Protein AF-A0A943FBY0-F1 (afdb_monomer_lite)

Sequence (300 aa):
MKKIFALALAALMTAGMTTVAFAATTAEVNLAKDTDTSMFVDDNDDGKFASGEERYEVQAGQAVTFSKPDGGKKVALPLYDKNGTAIDDKDAIKGYKVKADWKVGDLDEKPVIELVKIDNNYIYAVTFTLPEAADVKATDLAGEISVYKNSSDLKDTNANKDYITVKIGGDYGYAEDTLYGWGDLKDAEIVVFKTALTGGTGLEGEETLTFGDFEFEVDVTGQGKLNLKNNVDFNKEFAAMYDYANIDFITFEKEPTFNKNGVAYIYADEDAYIYEVTADGAKEIKGLKWDEDYEAWTFK

Foldseek 3Di:
DDDDDDDDDPPDDPDDPPPPQQDQAQAQKFLAGSDKDKKFWPLVPPQATEPPHDIWIFHFPDATEHDAAAAQIKIWRFMAGSVRHFDQDPVSLPQKDKDKDWPFDDAPDDWDWDFGHYNNDTGTTGMGGGHHADQADWGKTWTKMFIDRDPVCCDPPHSCNRGRMHTYTYTYHDDEFEQVVDPALLQFFKHAQFPGPPPTDGHAQWDWHHNDQKIKIDTCVVPGIGTQHKDFDDDPVQVVVVVVDDDTDIDRPRPTDGPDHIKMWGQDAPPDADFDQDPVHTHHDPQWDQDPVRNTTMDD

Radius of gyration: 24.87 Å; chains: 1; bounding box: 60×69×61 Å

Secondary structure (DSSP, 8-state):
---------SS----------PPPP--SSBSS-SS-EEEEE-TT-SSEE-TTSSEEEE-TTSEEEEE-PPTT-EEEEE-B-TTSPBP--TTTTTT-EEEEEEEE---SS--EEEEEEETTEEEEEEEEEPPPPBTTB-EEEEEEEEEESSGGGGSTT-TTHHHHEEEEEEEE---EEETTTSS-GGG--EEE-BS-TTTPPBP-SEEEEE-SSEEEEEE-TT---EE--EE----HHHHGGGTTS-----EETT----SS--EEEE---TT---EEEETTEEEEPTT-EEETTTTEEEE-

pLDDT: mean 88.68, std 14.75, range [33.88, 98.19]

Structure (mmCIF, N/CA/C/O backbone):
data_AF-A0A943FBY0-F1
#
_entry.id   AF-A0A943FBY0-F1
#
loop_
_atom_site.group_PDB
_atom_site.id
_atom_site.type_symbol
_atom_site.label_atom_id
_atom_site.label_alt_id
_atom_site.label_comp_id
_atom_site.label_asym_id
_atom_site.label_entity_id
_atom_site.label_seq_id
_atom_site.pdbx_PDB_ins_code
_atom_site.Cartn_x
_atom_site.Cartn_y
_atom_site.Cartn_z
_atom_site.occupancy
_atom_site.B_iso_or_equiv
_atom_site.auth_seq_id
_atom_site.auth_comp_id
_atom_site.auth_asym_id
_atom_site.auth_atom_id
_atom_site.pdbx_PDB_model_num
ATOM 1 N N . MET A 1 1 ? -16.966 42.289 -10.815 1.00 34.28 1 MET A N 1
ATOM 2 C CA . MET A 1 1 ? -16.784 40.904 -11.303 1.00 34.28 1 MET A CA 1
ATOM 3 C C . MET A 1 1 ? -15.689 40.224 -10.492 1.00 34.28 1 MET A C 1
ATOM 5 O O . MET A 1 1 ? -14.593 40.749 -10.492 1.00 34.28 1 MET A O 1
ATOM 9 N N . LYS A 1 2 ? -16.062 39.110 -9.833 1.00 33.88 2 LYS A N 1
ATOM 10 C CA . LYS A 1 2 ? -15.301 37.873 -9.511 1.00 33.88 2 LYS A CA 1
ATOM 11 C C . LYS A 1 2 ? -13.934 38.020 -8.799 1.00 33.88 2 LYS A C 1
ATOM 13 O O . LYS A 1 2 ? -13.016 38.580 -9.369 1.00 33.88 2 LYS A O 1
ATOM 18 N N . LYS A 1 3 ? -13.861 37.648 -7.500 1.00 41.59 3 LYS A N 1
ATOM 19 C CA . LYS A 1 3 ? -13.306 36.372 -6.937 1.00 41.59 3 LYS A CA 1
ATOM 20 C C . LYS A 1 3 ? -11.828 36.207 -7.345 1.00 41.59 3 LYS A C 1
ATOM 22 O O . LYS A 1 3 ? -11.584 36.208 -8.537 1.00 41.59 3 LYS A O 1
ATOM 27 N N . ILE A 1 4 ? -10.821 36.141 -6.468 1.00 38.34 4 ILE A N 1
ATOM 28 C CA . ILE A 1 4 ? -10.332 35.026 -5.614 1.00 38.34 4 ILE A CA 1
ATOM 29 C C . ILE A 1 4 ? -9.254 35.694 -4.690 1.00 38.34 4 ILE A C 1
ATOM 31 O O . ILE A 1 4 ? -8.561 36.580 -5.172 1.00 38.34 4 ILE A O 1
ATOM 35 N N . PHE A 1 5 ? -9.127 35.536 -3.367 1.00 36.16 5 PHE A N 1
ATOM 36 C CA . PHE A 1 5 ? -8.629 34.387 -2.602 1.00 36.16 5 PHE A CA 1
ATOM 37 C C . PHE A 1 5 ? -8.880 34.649 -1.108 1.00 36.16 5 PHE A C 1
ATOM 39 O O . PHE A 1 5 ? -8.298 35.553 -0.514 1.00 36.16 5 PHE A O 1
ATOM 46 N N . ALA A 1 6 ? -9.746 33.836 -0.509 1.00 39.66 6 ALA A N 1
ATOM 47 C CA . ALA A 1 6 ? -9.811 33.625 0.928 1.00 39.66 6 ALA A CA 1
ATOM 48 C C . ALA A 1 6 ? -9.069 32.314 1.203 1.00 39.66 6 ALA A C 1
ATOM 50 O O . ALA A 1 6 ? -9.650 31.247 1.046 1.00 39.66 6 ALA A O 1
ATOM 51 N N . LEU A 1 7 ? -7.774 32.387 1.514 1.00 37.88 7 LEU A N 1
ATOM 52 C CA . LEU A 1 7 ? -7.005 31.237 1.996 1.00 37.88 7 LEU A CA 1
ATOM 53 C C . LEU A 1 7 ? -5.754 31.720 2.747 1.00 37.88 7 LEU A C 1
ATOM 55 O O . LEU A 1 7 ? -4.633 31.578 2.280 1.00 37.88 7 LEU A O 1
ATOM 59 N N . ALA A 1 8 ? -5.952 32.381 3.887 1.00 38.34 8 ALA A N 1
ATOM 60 C CA . ALA A 1 8 ? -4.861 32.729 4.802 1.00 38.34 8 ALA A CA 1
ATOM 61 C C . ALA A 1 8 ? -5.380 32.915 6.239 1.00 38.34 8 ALA A C 1
ATOM 63 O O . ALA A 1 8 ? -5.079 33.915 6.886 1.00 38.34 8 ALA A O 1
ATOM 64 N N . LEU A 1 9 ? -6.223 31.994 6.730 1.00 35.97 9 LEU A N 1
ATOM 65 C CA . LEU A 1 9 ? -6.725 32.065 8.112 1.00 35.97 9 LEU A CA 1
ATOM 66 C C . LEU A 1 9 ? -6.820 30.713 8.843 1.00 35.97 9 LEU A C 1
ATOM 68 O O . LEU A 1 9 ? -7.534 30.607 9.829 1.00 35.97 9 LEU A O 1
ATOM 72 N N . ALA A 1 10 ? -6.090 29.683 8.411 1.00 38.69 10 ALA A N 1
ATOM 73 C CA . ALA A 1 10 ? -6.106 28.369 9.074 1.00 38.69 10 ALA A CA 1
ATOM 74 C C . ALA A 1 10 ? -4.785 28.000 9.777 1.00 38.69 10 ALA A C 1
ATOM 76 O O . ALA A 1 10 ? -4.543 26.835 10.056 1.00 38.69 10 ALA A O 1
ATOM 77 N N . ALA A 1 11 ? -3.927 28.977 10.079 1.00 36.72 11 ALA A N 1
ATOM 78 C CA . ALA A 1 11 ? -2.658 28.736 10.764 1.00 36.72 11 ALA A CA 1
ATOM 79 C C . ALA A 1 11 ? -2.427 29.794 11.846 1.00 36.72 11 ALA A C 1
ATOM 81 O O . ALA A 1 11 ? -1.650 30.711 11.628 1.00 36.72 11 ALA A O 1
ATOM 82 N N . LEU A 1 12 ? -3.177 29.715 12.954 1.00 35.41 12 LEU A N 1
ATOM 83 C CA . LEU A 1 12 ? -2.870 30.285 14.284 1.00 35.41 12 LEU A CA 1
ATOM 84 C C . LEU A 1 12 ? -4.111 30.158 15.189 1.00 35.41 12 LEU A C 1
ATOM 86 O O . LEU A 1 12 ? -4.777 31.139 15.499 1.00 35.41 12 LEU A O 1
ATOM 90 N N . MET A 1 13 ? -4.435 28.936 15.614 1.00 43.12 13 MET A N 1
ATOM 91 C CA . MET A 1 13 ? -5.238 28.704 16.827 1.00 43.12 13 MET A CA 1
ATOM 92 C C . MET A 1 13 ? -4.692 27.500 17.600 1.00 43.12 13 MET A C 1
ATOM 94 O O . MET A 1 13 ? -5.414 26.578 17.963 1.00 43.12 13 MET A O 1
ATOM 98 N N . THR A 1 14 ? -3.390 27.523 17.868 1.00 45.84 14 THR A N 1
ATOM 99 C CA . THR A 1 14 ? -2.795 26.703 18.925 1.00 45.84 14 THR A CA 1
ATOM 100 C C . THR A 1 14 ? -2.737 27.550 20.195 1.00 45.84 14 THR A C 1
ATOM 102 O O . THR A 1 14 ? -2.342 28.712 20.132 1.00 45.84 14 THR A O 1
ATOM 105 N N . ALA A 1 15 ? -3.087 26.941 21.332 1.00 42.69 15 ALA A N 1
ATOM 106 C CA . ALA A 1 15 ? -3.072 27.476 22.703 1.00 42.69 15 ALA A CA 1
ATOM 107 C C . ALA A 1 15 ? -4.396 28.050 23.242 1.00 42.69 15 ALA A C 1
ATOM 109 O O . ALA A 1 15 ? -4.495 29.185 23.699 1.00 42.69 15 ALA A O 1
ATOM 110 N N . GLY A 1 16 ? -5.392 27.170 23.305 1.00 34.00 16 GLY A N 1
ATOM 111 C CA . GLY A 1 16 ? -6.440 27.197 24.319 1.00 34.00 16 GLY A CA 1
ATOM 112 C C . GLY A 1 16 ? -6.733 25.770 24.768 1.00 34.00 16 GLY A C 1
ATOM 113 O O . GLY A 1 16 ? -7.817 25.268 24.509 1.00 34.00 16 GLY A O 1
ATOM 114 N N . MET A 1 17 ? -5.754 25.074 25.362 1.00 40.12 17 MET A N 1
ATOM 115 C CA . MET A 1 17 ? -5.976 23.736 25.925 1.00 40.12 17 MET A CA 1
ATOM 116 C C . MET A 1 17 ? -6.843 23.852 27.182 1.00 40.12 17 MET A C 1
ATOM 118 O O . MET A 1 17 ? -6.353 23.853 28.308 1.00 40.12 17 MET A O 1
ATOM 122 N N . THR A 1 18 ? -8.156 23.942 26.996 1.00 35.72 18 THR A N 1
ATOM 123 C CA . THR A 1 18 ? -9.064 23.329 27.956 1.00 35.72 18 THR A CA 1
ATOM 124 C C . THR A 1 18 ? -8.861 21.831 27.792 1.00 35.72 18 THR A C 1
ATOM 126 O O . THR A 1 18 ? -9.261 21.270 26.774 1.00 35.72 18 THR A O 1
ATOM 129 N N . THR A 1 19 ? -8.201 21.178 28.744 1.00 35.28 19 THR A N 1
ATOM 130 C CA . THR A 1 19 ? -8.276 19.721 28.852 1.00 35.28 19 THR A CA 1
ATOM 131 C C . THR A 1 19 ? -9.737 19.391 29.116 1.00 35.28 19 THR A C 1
ATOM 133 O O . THR A 1 19 ? -10.221 19.519 30.243 1.00 35.28 19 THR A O 1
ATOM 136 N N . VAL A 1 20 ? -10.478 19.075 28.058 1.00 47.47 20 VAL A N 1
ATOM 137 C CA . VAL A 1 20 ? -11.807 18.494 28.179 1.00 47.47 20 VAL A CA 1
ATOM 138 C C . VAL A 1 20 ? -11.556 17.155 28.855 1.00 47.47 20 VAL A C 1
ATOM 140 O O . VAL A 1 20 ? -10.891 16.294 28.289 1.00 47.47 20 VAL A O 1
ATOM 143 N N . ALA A 1 21 ? -11.960 17.021 30.115 1.00 42.31 21 ALA A N 1
ATOM 144 C CA . ALA A 1 21 ? -11.930 15.732 30.779 1.00 42.31 21 ALA A CA 1
ATOM 145 C C . ALA A 1 21 ? -12.911 14.836 30.016 1.00 42.31 21 ALA A C 1
ATOM 147 O O . ALA A 1 21 ? -14.124 14.968 30.190 1.00 42.31 21 ALA A O 1
ATOM 148 N N . PHE A 1 22 ? -12.398 14.007 29.106 1.00 54.00 22 PHE A N 1
ATOM 149 C CA . PHE A 1 22 ? -13.196 12.980 28.455 1.00 54.00 22 PHE A CA 1
ATOM 150 C C . PHE A 1 22 ? -13.789 12.101 29.560 1.00 54.00 22 PHE A C 1
ATOM 152 O O . PHE A 1 22 ? -13.098 11.713 30.505 1.00 54.00 22 PHE A O 1
ATOM 159 N N . ALA A 1 23 ? -15.102 11.881 29.509 1.00 59.94 23 ALA A N 1
ATOM 160 C CA . ALA A 1 23 ? -15.756 10.974 30.439 1.00 59.94 23 ALA A CA 1
ATOM 161 C C . ALA A 1 23 ? -15.197 9.568 30.206 1.00 59.94 23 ALA A C 1
ATOM 163 O O . ALA A 1 23 ? -15.019 9.181 29.060 1.00 59.94 23 ALA A O 1
ATOM 164 N N . ALA A 1 24 ? -14.930 8.807 31.266 1.00 74.56 24 ALA A N 1
ATOM 165 C CA . ALA A 1 24 ? -14.465 7.441 31.082 1.00 74.56 24 ALA A CA 1
ATOM 166 C C . ALA A 1 24 ? -15.537 6.608 30.362 1.00 74.56 24 ALA A C 1
ATOM 168 O O . ALA A 1 24 ? -16.710 6.628 30.762 1.00 74.56 24 ALA A O 1
ATOM 169 N N . THR A 1 25 ? -15.152 5.896 29.304 1.00 84.50 25 THR A N 1
ATOM 170 C CA . THR A 1 25 ? -16.071 5.010 28.582 1.00 84.50 25 THR A CA 1
ATOM 171 C C . THR A 1 25 ? -16.625 3.916 29.492 1.00 84.50 25 THR A C 1
ATOM 173 O O . THR A 1 25 ? -15.959 3.392 30.382 1.00 84.50 25 THR A O 1
ATOM 176 N N . THR A 1 26 ? -17.881 3.538 29.264 1.00 89.88 26 THR A N 1
ATOM 177 C CA . THR A 1 26 ? -18.509 2.391 29.946 1.00 89.88 26 THR A CA 1
ATOM 178 C C . THR A 1 26 ? -18.743 1.215 29.003 1.00 89.88 26 THR A C 1
ATOM 180 O O . THR A 1 26 ? -19.341 0.214 29.402 1.00 89.88 26 THR A O 1
ATOM 183 N N . ALA A 1 27 ? -18.294 1.321 27.750 1.00 91.44 27 ALA A N 1
ATOM 184 C CA . ALA A 1 27 ? -18.452 0.268 26.761 1.00 91.44 27 ALA A CA 1
ATOM 185 C C . ALA A 1 27 ? -17.549 -0.926 27.084 1.00 91.44 27 ALA A C 1
ATOM 187 O O . ALA A 1 27 ? -16.334 -0.787 27.170 1.00 91.44 27 ALA A O 1
ATOM 188 N N . GLU A 1 28 ? -18.144 -2.116 27.210 1.00 93.50 28 GLU A N 1
AT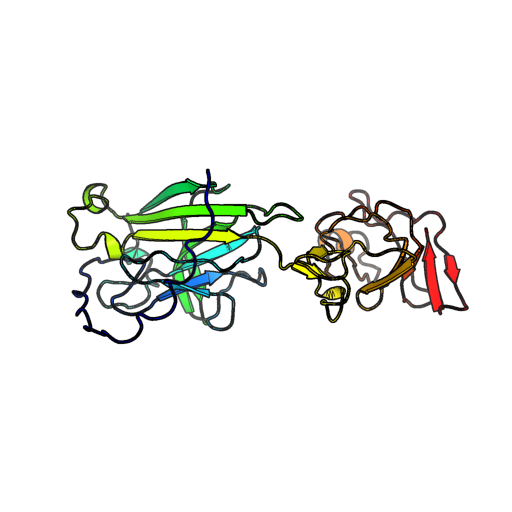OM 189 C CA . GLU A 1 28 ? -17.404 -3.363 27.459 1.00 93.50 28 GLU A CA 1
ATOM 190 C C . GLU A 1 28 ? -16.452 -3.735 26.313 1.00 93.50 28 GLU A C 1
ATOM 192 O O . GLU A 1 28 ? -15.476 -4.435 26.553 1.00 93.50 28 GLU A O 1
ATOM 197 N N . VAL A 1 29 ? -16.727 -3.245 25.099 1.00 95.50 29 VAL A N 1
ATOM 198 C CA . VAL A 1 29 ? -15.864 -3.342 23.915 1.00 95.50 29 VAL A CA 1
ATOM 199 C C . VAL A 1 29 ? -15.939 -2.012 23.170 1.00 95.50 29 VAL A C 1
ATOM 201 O O . VAL A 1 29 ? -17.040 -1.530 22.886 1.00 95.50 29 VAL A O 1
ATOM 204 N N . ASN A 1 30 ? -14.791 -1.421 22.859 1.00 94.56 30 ASN A N 1
ATOM 205 C CA . ASN A 1 30 ? -14.668 -0.150 22.146 1.00 94.56 30 ASN A CA 1
ATOM 206 C C . ASN A 1 30 ? -13.454 -0.147 21.198 1.00 94.56 30 ASN A C 1
ATOM 208 O O . ASN A 1 30 ? -12.580 -1.004 21.308 1.00 94.56 30 ASN A O 1
ATOM 212 N N . LEU A 1 31 ? -13.450 0.792 20.246 1.00 93.75 31 LEU A N 1
ATOM 213 C CA . LEU A 1 31 ? -12.393 0.990 19.238 1.00 93.75 31 LEU A CA 1
ATOM 214 C C . LEU A 1 31 ? -11.441 2.138 19.605 1.00 93.75 31 LEU A C 1
ATOM 216 O O . LEU A 1 31 ? -10.339 2.216 19.078 1.00 93.75 31 LEU A O 1
ATOM 220 N N . ALA A 1 32 ? -11.884 3.037 20.483 1.00 86.00 32 ALA A N 1
ATOM 221 C CA . ALA A 1 32 ? -11.099 4.137 21.017 1.00 86.00 32 ALA A CA 1
ATOM 222 C C . ALA A 1 32 ? -11.202 4.096 22.544 1.00 86.00 32 ALA A C 1
ATOM 224 O O . ALA A 1 32 ? -12.314 4.127 23.073 1.00 86.00 32 ALA A O 1
ATOM 225 N N . LYS A 1 33 ? -10.068 4.025 23.251 1.00 77.31 33 LYS A N 1
ATOM 226 C CA . LYS A 1 33 ? -10.022 4.140 24.723 1.00 77.31 33 LYS A CA 1
ATOM 227 C C . LYS A 1 33 ? -10.049 5.628 25.134 1.00 77.31 33 LYS A C 1
ATOM 229 O O . LYS A 1 33 ? -9.996 6.515 24.289 1.00 77.31 33 LYS A O 1
ATOM 234 N N . ASP A 1 34 ? -10.076 5.918 26.437 1.00 65.81 34 ASP A N 1
ATOM 235 C CA . ASP A 1 34 ? -10.056 7.299 26.974 1.00 65.81 34 ASP A CA 1
ATOM 236 C C . ASP A 1 34 ? -8.755 8.091 26.682 1.00 65.81 34 ASP A C 1
ATOM 238 O O . ASP A 1 34 ? -8.674 9.286 26.954 1.00 65.81 34 ASP A O 1
ATOM 242 N N . THR A 1 35 ? -7.724 7.421 26.161 1.00 59.84 35 THR A N 1
ATOM 243 C CA . THR A 1 35 ? -6.431 7.974 25.720 1.00 59.84 35 THR A CA 1
ATOM 244 C C . THR A 1 35 ? -6.179 7.561 24.270 1.00 59.84 35 THR A C 1
ATOM 246 O O . THR A 1 35 ? -6.844 6.664 23.767 1.00 59.84 35 THR A O 1
ATOM 249 N N . ASP A 1 36 ? -5.213 8.161 23.592 1.00 71.56 36 ASP A N 1
ATOM 250 C CA . ASP A 1 36 ? -4.988 7.930 22.160 1.00 71.56 36 ASP A CA 1
ATOM 251 C C . ASP A 1 36 ? -4.706 6.443 21.850 1.00 71.56 36 ASP A C 1
ATOM 253 O O . ASP A 1 36 ? -3.882 5.786 22.505 1.00 71.56 36 ASP A O 1
ATOM 257 N N . THR A 1 37 ? -5.443 5.887 20.887 1.00 87.94 37 THR A N 1
ATOM 258 C CA . THR A 1 37 ? -5.232 4.543 20.304 1.00 87.94 37 THR A CA 1
ATOM 259 C C . THR A 1 37 ? -4.675 4.674 18.895 1.00 87.94 37 THR A C 1
ATOM 261 O O . THR A 1 37 ? -4.427 5.785 18.426 1.00 87.94 37 THR A O 1
ATOM 264 N N . SER A 1 38 ? -4.448 3.554 18.211 1.00 92.69 38 SER A N 1
ATOM 265 C CA . SER A 1 38 ? -3.983 3.584 16.830 1.00 92.69 38 SER A CA 1
ATOM 266 C C . SER A 1 38 ? -4.738 2.598 15.954 1.00 92.69 38 SER A C 1
ATOM 268 O O . SER A 1 38 ? -5.069 1.496 16.385 1.00 92.69 38 SER A O 1
ATOM 270 N N . MET A 1 39 ? -4.983 3.018 14.721 1.00 93.62 39 MET A N 1
ATOM 271 C CA . MET A 1 39 ? -5.290 2.160 13.592 1.00 93.62 39 MET A CA 1
ATOM 272 C C . MET A 1 39 ? -3.967 1.791 12.926 1.00 93.62 39 MET A C 1
ATOM 274 O O . MET A 1 39 ? -3.179 2.688 12.639 1.00 93.62 39 MET A O 1
ATOM 278 N N . PHE A 1 40 ? -3.719 0.508 12.706 1.00 95.00 40 PHE A N 1
ATOM 279 C CA . PHE A 1 40 ? -2.463 0.001 12.151 1.00 95.00 40 PHE A CA 1
ATOM 280 C C . PHE A 1 40 ? -2.663 -0.463 10.714 1.00 95.00 40 PHE A C 1
ATOM 282 O O . PHE A 1 40 ? -3.728 -1.004 10.406 1.00 95.00 40 PHE A O 1
ATOM 289 N N . VAL A 1 41 ? -1.647 -0.283 9.878 1.00 94.88 41 VAL A N 1
ATOM 290 C CA . VAL A 1 41 ? -1.579 -0.811 8.512 1.00 94.88 41 VAL A CA 1
ATOM 291 C C . VAL A 1 41 ? -0.479 -1.877 8.465 1.00 94.88 41 VAL A C 1
ATOM 293 O O . VAL A 1 41 ? 0.569 -1.718 9.083 1.00 94.88 41 VAL A O 1
ATOM 296 N N . ASP A 1 42 ? -0.765 -3.007 7.823 1.00 93.81 42 ASP A N 1
ATOM 297 C CA . ASP A 1 42 ? 0.192 -4.093 7.573 1.00 93.81 42 ASP A CA 1
ATOM 298 C C . ASP A 1 42 ? 0.998 -3.756 6.311 1.00 93.81 42 ASP A C 1
ATOM 300 O O . ASP A 1 42 ? 0.702 -4.242 5.221 1.00 93.81 42 ASP A O 1
ATOM 304 N N . ASP A 1 43 ? 1.954 -2.835 6.432 1.00 87.00 43 ASP A N 1
ATOM 305 C CA . ASP A 1 43 ? 2.660 -2.266 5.271 1.00 87.00 43 ASP A CA 1
ATOM 306 C C . ASP A 1 43 ? 3.517 -3.291 4.528 1.00 87.00 43 ASP A C 1
ATOM 308 O O . ASP A 1 43 ? 3.723 -3.181 3.317 1.00 87.00 43 ASP A O 1
ATOM 312 N N . ASN A 1 44 ? 4.029 -4.283 5.256 1.00 87.56 44 ASN A N 1
ATOM 313 C CA . ASN A 1 44 ? 4.957 -5.294 4.756 1.00 87.56 44 ASN A CA 1
ATOM 314 C C . ASN A 1 44 ? 4.276 -6.625 4.393 1.00 87.56 44 ASN A C 1
ATOM 316 O O . ASN A 1 44 ? 4.978 -7.580 4.056 1.00 87.56 44 ASN A O 1
ATOM 320 N N . ASP A 1 45 ? 2.942 -6.682 4.466 1.00 88.44 45 ASP A N 1
ATOM 321 C CA . ASP A 1 45 ? 2.113 -7.854 4.169 1.00 88.44 45 ASP A CA 1
ATOM 322 C C . ASP A 1 45 ? 2.544 -9.128 4.929 1.00 88.44 45 ASP A C 1
ATOM 324 O O . ASP A 1 45 ? 2.385 -10.258 4.448 1.00 88.44 45 ASP A O 1
ATOM 328 N N . ASP A 1 46 ? 3.098 -8.979 6.139 1.00 89.12 46 ASP A N 1
ATOM 329 C CA . ASP A 1 46 ? 3.630 -10.096 6.929 1.00 89.12 46 ASP A CA 1
ATOM 330 C C . ASP A 1 46 ? 2.593 -10.722 7.888 1.00 89.12 46 ASP A C 1
ATOM 332 O O . ASP A 1 46 ? 2.892 -11.699 8.610 1.00 89.12 46 ASP A O 1
ATOM 336 N N . GLY A 1 47 ? 1.377 -10.165 7.895 1.00 90.06 47 GLY A N 1
ATOM 337 C CA . GLY A 1 47 ? 0.244 -10.575 8.716 1.00 90.06 47 GLY A CA 1
ATOM 338 C C . GLY A 1 47 ? 0.328 -10.117 10.173 1.00 90.06 47 GLY A C 1
ATOM 339 O O . GLY A 1 47 ? -0.405 -10.649 11.022 1.00 90.06 47 GLY A O 1
ATOM 340 N N . LYS A 1 48 ? 1.241 -9.202 10.504 1.00 93.12 48 LYS A N 1
ATOM 341 C CA . LYS A 1 48 ? 1.428 -8.626 11.841 1.00 93.12 48 LYS A CA 1
ATOM 342 C C . LYS A 1 48 ? 1.376 -7.106 11.741 1.00 93.12 48 LYS A C 1
ATOM 344 O O . LYS A 1 48 ? 1.445 -6.520 10.679 1.00 93.12 48 LYS A O 1
ATOM 349 N N . PHE A 1 49 ? 1.222 -6.492 12.905 1.00 95.12 49 PHE A N 1
ATOM 350 C CA . PHE A 1 49 ? 1.188 -5.048 13.044 1.00 95.12 49 PHE A CA 1
ATOM 351 C C . PHE A 1 49 ? 2.178 -4.632 14.125 1.00 95.12 49 PHE A C 1
ATOM 353 O O . PHE A 1 49 ? 2.288 -5.284 15.178 1.00 95.12 49 PHE A O 1
ATOM 360 N N . ALA A 1 50 ? 2.864 -3.521 13.916 1.00 90.50 50 ALA A N 1
ATOM 361 C CA . ALA A 1 50 ? 3.795 -2.977 14.890 1.00 90.50 50 ALA A CA 1
ATOM 362 C C . ALA A 1 50 ? 3.633 -1.467 15.064 1.00 90.50 50 ALA A C 1
ATOM 364 O O . ALA A 1 50 ? 3.344 -0.715 14.143 1.00 90.50 50 ALA A O 1
ATOM 365 N N . SER A 1 51 ? 3.922 -0.981 16.269 1.00 85.38 51 SER A N 1
ATOM 366 C CA . SER A 1 51 ? 3.992 0.453 16.572 1.00 85.38 51 SER A CA 1
ATOM 367 C C . SER A 1 51 ? 5.073 1.207 15.783 1.00 85.38 51 SER A C 1
ATOM 369 O O . SER A 1 51 ? 5.088 2.439 15.824 1.00 85.38 51 SER A O 1
ATOM 371 N N . GLY A 1 52 ? 6.003 0.485 15.149 1.00 85.44 52 GLY A N 1
ATOM 372 C CA . GLY A 1 52 ? 7.041 1.037 14.277 1.00 85.44 52 GLY A CA 1
ATOM 373 C C . GLY A 1 52 ? 6.669 1.076 12.791 1.00 85.44 52 GLY A C 1
ATOM 374 O O . GLY A 1 52 ? 7.460 1.604 12.018 1.00 85.44 52 GLY A O 1
ATOM 375 N N . GLU A 1 53 ? 5.514 0.527 12.416 1.00 87.00 53 GLU A N 1
ATOM 376 C CA . GLU A 1 53 ? 4.948 0.558 11.060 1.00 87.00 53 GLU A CA 1
ATOM 377 C C . GLU A 1 53 ? 3.950 1.722 10.928 1.00 87.00 53 GLU A C 1
ATOM 379 O O . GLU A 1 53 ? 3.715 2.474 11.890 1.00 87.00 53 GLU A O 1
ATOM 384 N N . GLU A 1 54 ? 3.379 1.904 9.739 1.00 90.94 54 GLU A N 1
ATOM 385 C CA . GLU A 1 54 ? 2.384 2.931 9.471 1.00 90.94 54 GLU A CA 1
ATOM 386 C C . GLU A 1 54 ? 1.149 2.752 10.360 1.00 90.94 54 GLU A C 1
ATOM 388 O O . GLU A 1 54 ? 0.509 1.699 10.469 1.00 90.94 54 GLU A O 1
ATOM 393 N N . ARG A 1 55 ? 0.809 3.836 11.058 1.00 93.06 55 ARG A N 1
ATOM 394 C CA . ARG A 1 55 ? -0.329 3.868 11.965 1.00 93.06 55 ARG A CA 1
ATOM 395 C C . ARG A 1 55 ? -0.884 5.267 12.124 1.00 93.06 55 ARG A C 1
ATOM 397 O O . ARG A 1 55 ? -0.169 6.266 12.049 1.00 93.06 55 ARG A O 1
ATOM 404 N N . TYR A 1 56 ? -2.159 5.309 12.466 1.00 92.44 56 TYR A N 1
ATOM 405 C CA . TYR A 1 56 ? -2.940 6.527 12.566 1.00 92.44 56 TYR A CA 1
ATOM 406 C C . TYR A 1 56 ? -3.586 6.642 13.925 1.00 92.44 56 TYR A C 1
ATOM 408 O O . TYR A 1 56 ? -4.157 5.682 14.433 1.00 92.44 56 TYR A O 1
ATOM 416 N N . GLU A 1 57 ? -3.509 7.823 14.520 1.00 92.38 57 GLU A N 1
ATOM 417 C CA . GLU A 1 57 ? -4.089 8.067 15.830 1.00 92.38 57 GLU A CA 1
ATOM 418 C C . GLU A 1 57 ? -5.619 7.971 15.791 1.00 92.38 57 GLU A C 1
ATOM 420 O O . GLU A 1 57 ? -6.284 8.531 14.918 1.00 92.38 57 GLU A O 1
ATOM 425 N N . VAL A 1 58 ? -6.180 7.258 16.762 1.00 92.25 58 VAL A N 1
ATOM 426 C CA . VAL A 1 58 ? -7.617 7.056 16.928 1.00 92.25 58 VAL A CA 1
ATOM 427 C C . VAL A 1 58 ? -8.020 7.623 18.283 1.00 92.25 58 VAL A C 1
ATOM 429 O O . VAL A 1 58 ? -7.585 7.135 19.332 1.00 92.25 58 VAL A O 1
ATOM 432 N N . GLN A 1 59 ? -8.887 8.634 18.250 1.00 90.50 59 GLN A N 1
ATOM 433 C CA . GLN A 1 59 ? -9.472 9.275 19.424 1.00 90.50 59 GLN A CA 1
ATOM 434 C C . GLN A 1 59 ? -11.001 9.282 19.319 1.00 90.50 59 GLN A C 1
ATOM 436 O O . GLN A 1 59 ? -11.566 9.488 18.241 1.00 90.50 59 GLN A O 1
ATOM 441 N N . ALA A 1 60 ? -11.681 9.101 20.453 1.00 89.50 60 ALA A N 1
ATOM 442 C CA . ALA A 1 60 ? -13.138 9.089 20.498 1.00 89.50 60 ALA A CA 1
ATOM 443 C C . ALA A 1 60 ? -13.727 10.405 19.955 1.00 89.50 60 ALA A C 1
ATOM 445 O O . ALA A 1 60 ? -13.333 11.505 20.349 1.00 89.50 60 ALA A O 1
ATOM 446 N N . GLY A 1 61 ? -14.679 10.286 19.028 1.00 87.25 61 GLY A N 1
ATOM 447 C CA . GLY A 1 61 ? -15.382 11.424 18.425 1.00 87.25 61 GLY A CA 1
ATOM 448 C C . GLY A 1 61 ? -14.585 12.201 17.369 1.00 87.25 61 GLY A C 1
ATOM 449 O O . GLY A 1 61 ? -15.178 13.021 16.658 1.00 87.25 61 GLY A O 1
ATOM 450 N N . GLN A 1 62 ? -13.290 11.923 17.205 1.00 89.81 62 GLN A N 1
ATOM 451 C CA . GLN A 1 62 ? -12.455 12.512 16.159 1.00 89.81 62 GLN A CA 1
ATOM 452 C C . GLN A 1 62 ? -12.391 11.613 14.921 1.00 89.81 62 GLN A C 1
ATOM 454 O O . GLN A 1 62 ? -12.540 10.395 14.998 1.00 89.81 62 GLN A O 1
ATOM 459 N N . ALA A 1 63 ? -12.222 12.234 13.754 1.00 89.56 63 ALA A N 1
ATOM 460 C CA . ALA A 1 63 ? -12.017 11.500 12.515 1.00 89.56 63 ALA A CA 1
ATOM 461 C C . ALA A 1 63 ? -10.538 11.147 12.365 1.00 89.56 63 ALA A C 1
ATOM 463 O O . ALA A 1 63 ? -9.676 12.015 12.487 1.00 89.56 63 ALA A O 1
ATOM 464 N N . VAL A 1 64 ? -10.272 9.884 12.061 1.00 90.25 64 VAL A N 1
ATOM 465 C CA . VAL A 1 64 ? -8.946 9.409 11.687 1.00 90.25 64 VAL A CA 1
ATOM 466 C C . VAL A 1 64 ? -8.683 9.872 10.265 1.00 90.25 64 VAL A C 1
ATOM 468 O O . VAL A 1 64 ? -9.492 9.608 9.371 1.00 90.25 64 VAL A O 1
ATOM 471 N N . THR A 1 65 ? -7.570 10.575 10.079 1.00 86.00 65 THR A N 1
ATOM 472 C CA . THR A 1 65 ? -7.098 10.970 8.752 1.00 86.00 65 THR A CA 1
ATOM 473 C C . THR A 1 65 ? -5.954 10.062 8.355 1.00 86.00 65 THR A C 1
ATOM 475 O O . THR A 1 65 ? -4.899 10.118 8.983 1.00 86.00 65 THR A O 1
ATOM 478 N N . PHE A 1 66 ? -6.172 9.214 7.353 1.00 82.06 66 PHE A N 1
ATOM 479 C CA . PHE A 1 66 ? -5.091 8.412 6.785 1.00 82.06 66 PHE A CA 1
ATOM 480 C C . PHE A 1 66 ? -4.265 9.305 5.862 1.00 82.06 66 PHE A C 1
ATOM 482 O O . PHE A 1 66 ? -4.824 10.177 5.196 1.00 82.06 66 PHE A O 1
ATOM 489 N N . SER A 1 67 ? -2.953 9.117 5.835 1.00 78.81 67 SER A N 1
ATOM 490 C CA . SER A 1 67 ? -2.011 9.906 5.049 1.00 78.81 67 SER A CA 1
ATOM 491 C C . SER A 1 67 ? -1.445 9.073 3.911 1.00 78.81 67 SER A C 1
ATOM 493 O O . SER A 1 67 ? -0.229 8.955 3.790 1.00 78.81 67 SER A O 1
ATOM 495 N N . LYS A 1 68 ? -2.342 8.557 3.063 1.00 82.88 68 LYS A N 1
ATOM 496 C CA . LYS A 1 68 ? -1.995 7.857 1.828 1.00 82.88 68 LYS A CA 1
ATOM 497 C C . LYS A 1 68 ? -1.245 6.525 2.040 1.00 82.88 68 LYS A C 1
ATOM 499 O O . LYS A 1 68 ? -0.170 6.362 1.474 1.00 82.88 68 LYS A O 1
ATOM 504 N N . PRO A 1 69 ? -1.825 5.581 2.808 1.00 87.19 69 PRO A N 1
ATOM 505 C CA . PRO A 1 69 ? -1.323 4.213 2.832 1.00 87.19 69 PRO A CA 1
ATOM 506 C C . PRO A 1 69 ? -1.545 3.561 1.464 1.00 87.19 69 PRO A C 1
ATOM 508 O O . PRO A 1 69 ? -2.429 3.975 0.701 1.00 87.19 69 PRO A O 1
ATOM 511 N N . ASP A 1 70 ? -0.802 2.502 1.175 1.00 87.31 70 ASP A N 1
ATOM 512 C CA . ASP A 1 70 ? -0.993 1.727 -0.046 1.00 87.31 70 ASP A CA 1
ATOM 513 C C . ASP A 1 70 ? -2.380 1.063 -0.112 1.00 87.31 70 ASP A C 1
ATOM 515 O O . ASP A 1 70 ? -2.974 0.665 0.893 1.00 87.31 70 ASP A O 1
ATOM 519 N N . GLY A 1 71 ? -2.903 0.915 -1.334 1.00 88.81 71 GLY A N 1
ATOM 520 C CA . GLY A 1 71 ? -4.078 0.074 -1.582 1.00 88.81 71 GLY A CA 1
ATOM 521 C C . GLY A 1 71 ? -3.765 -1.409 -1.366 1.00 88.81 71 GLY A C 1
ATOM 522 O O . GLY A 1 71 ? -2.604 -1.809 -1.387 1.00 88.81 71 GLY A O 1
ATOM 523 N N . GLY A 1 72 ? -4.793 -2.225 -1.135 1.00 89.88 72 GLY A N 1
ATOM 524 C CA . GLY A 1 72 ? -4.636 -3.665 -0.883 1.00 89.88 72 GLY A CA 1
ATOM 525 C C . GLY A 1 72 ? -4.123 -4.020 0.519 1.00 89.88 72 GLY A C 1
ATOM 526 O O . GLY A 1 72 ? -4.196 -5.181 0.921 1.00 89.88 72 GLY A O 1
ATOM 527 N N . LYS A 1 73 ? -3.659 -3.038 1.304 1.00 92.62 73 LYS A N 1
ATOM 528 C CA . LYS A 1 73 ? -3.102 -3.275 2.640 1.00 92.62 73 LYS A CA 1
ATOM 529 C C . LYS A 1 73 ? -4.171 -3.613 3.664 1.00 92.62 73 LYS A C 1
ATOM 531 O O . LYS A 1 73 ? -5.275 -3.050 3.681 1.00 92.62 73 LYS A O 1
ATOM 536 N N . LYS A 1 74 ? -3.824 -4.535 4.561 1.00 95.44 74 LYS A N 1
ATOM 537 C CA . LYS A 1 74 ? -4.682 -4.915 5.679 1.00 95.44 74 LYS A CA 1
ATOM 538 C C . LYS A 1 74 ? -4.578 -3.877 6.790 1.00 95.44 74 LYS A C 1
ATOM 540 O O . LYS A 1 74 ? -3.497 -3.430 7.147 1.00 95.44 74 LYS A O 1
ATOM 545 N N . VAL A 1 75 ? -5.717 -3.518 7.363 1.00 95.62 75 VAL A N 1
ATOM 546 C CA . VAL A 1 75 ? -5.835 -2.521 8.426 1.00 95.62 75 VAL A CA 1
ATOM 547 C C . VAL A 1 75 ? -6.428 -3.167 9.670 1.00 95.62 75 VAL A C 1
ATOM 549 O O . VAL A 1 75 ? -7.375 -3.953 9.577 1.00 95.62 75 VAL A O 1
ATOM 552 N N . ALA A 1 76 ? -5.910 -2.808 10.845 1.00 97.25 76 ALA A N 1
ATOM 553 C CA . ALA A 1 76 ? -6.408 -3.272 12.135 1.00 97.25 76 ALA A CA 1
ATOM 554 C C . ALA A 1 76 ? -6.748 -2.119 13.090 1.00 97.25 76 ALA A C 1
ATOM 556 O O . ALA A 1 76 ? -5.936 -1.237 13.369 1.00 97.25 76 ALA A O 1
ATOM 557 N N . LEU A 1 77 ? -7.959 -2.176 13.648 1.00 96.31 77 LEU A N 1
ATOM 558 C CA . LEU A 1 77 ? -8.454 -1.328 14.732 1.00 96.31 77 LEU A CA 1
ATOM 559 C C . LEU A 1 77 ? -8.584 -2.183 16.004 1.00 96.31 77 LEU A C 1
ATOM 561 O O . LEU A 1 77 ? -9.558 -2.936 16.123 1.00 96.31 77 LEU A O 1
ATOM 565 N N . PRO A 1 78 ? -7.625 -2.118 16.943 1.00 96.31 78 PRO A N 1
ATOM 566 C CA . PRO A 1 78 ? -7.647 -2.943 18.144 1.00 96.31 78 PRO A CA 1
ATOM 567 C C . PRO A 1 78 ? -8.895 -2.681 18.991 1.00 96.31 78 PRO A C 1
ATOM 569 O O . PRO A 1 78 ? -9.381 -1.554 19.087 1.00 96.31 78 PRO A O 1
ATOM 572 N N . LEU A 1 79 ? -9.398 -3.732 19.634 1.00 96.62 79 LEU A N 1
ATOM 573 C CA . LEU A 1 79 ? -10.520 -3.650 20.556 1.00 96.62 79 LEU A CA 1
ATOM 574 C C . LEU A 1 79 ? -10.030 -3.565 21.997 1.00 96.62 79 LEU A C 1
ATOM 576 O O . LEU A 1 79 ? -9.152 -4.320 22.425 1.00 96.62 79 LEU A O 1
ATOM 580 N N . TYR A 1 80 ? -10.658 -2.678 22.758 1.00 95.12 80 TYR A N 1
ATOM 581 C CA . TYR A 1 80 ? -10.352 -2.450 24.164 1.00 95.12 80 TYR A CA 1
ATOM 582 C C . TYR A 1 80 ? -11.582 -2.665 25.037 1.00 95.12 80 TYR A C 1
ATOM 584 O O . TYR A 1 80 ? -12.720 -2.454 24.608 1.00 95.12 80 TYR A O 1
ATOM 592 N N . ASP A 1 81 ? -11.346 -3.071 26.280 1.00 93.69 81 ASP A N 1
ATOM 593 C CA . ASP A 1 81 ? -12.378 -3.125 27.304 1.00 93.69 81 ASP A CA 1
ATOM 594 C C . ASP A 1 81 ? -12.668 -1.727 27.886 1.00 93.69 81 ASP A C 1
ATOM 596 O O . ASP A 1 81 ? -12.020 -0.726 27.563 1.00 93.69 81 ASP A O 1
ATOM 600 N N . LYS A 1 82 ? -13.646 -1.649 28.792 1.00 90.56 82 LYS A N 1
ATOM 601 C CA . LYS A 1 82 ? -14.005 -0.405 29.499 1.00 90.56 82 LYS A CA 1
ATOM 602 C C . LYS A 1 82 ? -12.879 0.187 30.361 1.00 90.56 82 LYS A C 1
ATOM 604 O O . LYS A 1 82 ? -12.998 1.318 30.812 1.00 90.56 82 LYS A O 1
ATOM 609 N N . ASN A 1 83 ? -11.834 -0.586 30.652 1.00 89.12 83 ASN A N 1
ATOM 610 C CA . ASN A 1 83 ? -10.674 -0.146 31.424 1.00 89.12 83 ASN A CA 1
ATOM 611 C C . ASN A 1 83 ? -9.517 0.292 30.506 1.00 89.12 83 ASN A C 1
ATOM 613 O O . ASN A 1 83 ? -8.449 0.639 31.006 1.00 89.12 83 ASN A O 1
ATOM 617 N N . GLY A 1 84 ? -9.701 0.246 29.180 1.00 88.50 84 GLY A N 1
ATOM 618 C CA . GLY A 1 84 ? -8.664 0.544 28.194 1.00 88.50 84 GLY A CA 1
ATOM 619 C C . GLY A 1 84 ? -7.641 -0.580 28.002 1.00 88.50 84 GLY A C 1
ATOM 620 O O . GLY A 1 84 ? -6.569 -0.332 27.449 1.00 88.50 84 GLY A O 1
ATOM 621 N N . THR A 1 85 ? -7.940 -1.799 28.456 1.00 91.69 85 THR A N 1
ATOM 622 C CA . THR A 1 85 ? -7.087 -2.980 28.257 1.00 91.69 85 THR A CA 1
ATOM 623 C C . THR A 1 85 ? -7.413 -3.621 26.916 1.00 91.69 85 THR A C 1
ATOM 625 O O . THR A 1 85 ? -8.585 -3.796 26.588 1.00 91.69 85 THR A O 1
ATOM 628 N N . ALA A 1 86 ? -6.386 -3.958 26.134 1.00 94.19 86 ALA A N 1
ATOM 629 C CA . ALA A 1 86 ? -6.568 -4.659 24.869 1.00 94.19 86 ALA A CA 1
ATOM 630 C C . ALA A 1 86 ? -7.239 -6.022 25.101 1.00 94.19 86 ALA A C 1
ATOM 632 O O . ALA A 1 86 ? -6.880 -6.738 26.035 1.00 94.19 86 ALA A O 1
ATOM 633 N N . ILE A 1 87 ? -8.215 -6.367 24.264 1.00 96.38 87 ILE A N 1
ATOM 634 C CA . ILE A 1 87 ? -8.988 -7.601 24.412 1.00 96.38 87 ILE A CA 1
ATOM 635 C C . ILE A 1 87 ? -8.282 -8.743 23.686 1.00 96.38 87 ILE A C 1
ATOM 637 O O . ILE A 1 87 ? -8.120 -8.695 22.473 1.00 96.38 87 ILE A O 1
ATOM 641 N N . ASP A 1 88 ? -7.940 -9.804 24.405 1.00 96.81 88 ASP A N 1
ATOM 642 C CA . ASP A 1 88 ? -7.367 -11.049 23.874 1.00 96.81 88 ASP A CA 1
ATOM 643 C C . ASP A 1 88 ? -8.281 -12.275 24.098 1.00 96.81 88 ASP A C 1
ATOM 645 O O . ASP A 1 88 ? -8.081 -13.333 23.497 1.00 96.81 88 ASP A O 1
ATOM 649 N N . ASP A 1 89 ? -9.337 -12.126 24.904 1.00 96.12 89 ASP A N 1
ATOM 650 C CA . ASP A 1 89 ? -10.323 -13.169 25.191 1.00 96.12 89 ASP A CA 1
ATOM 651 C C . ASP A 1 89 ? -11.511 -13.142 24.211 1.00 96.12 89 ASP A C 1
ATOM 653 O O . ASP A 1 89 ? -12.214 -12.142 24.035 1.00 96.12 89 ASP A O 1
ATOM 657 N N . LYS A 1 90 ? -11.792 -14.303 23.610 1.00 94.94 90 LYS A N 1
ATOM 658 C CA . LYS A 1 90 ? -12.914 -14.509 22.688 1.00 94.94 90 LYS A CA 1
ATOM 659 C C . LYS A 1 90 ? -14.271 -14.290 23.355 1.00 94.94 90 LYS A C 1
ATOM 661 O O . LYS A 1 90 ? -15.222 -13.873 22.689 1.00 94.94 90 LYS A O 1
ATOM 666 N N . ASP A 1 91 ? -14.394 -14.609 24.641 1.00 96.50 91 ASP A N 1
ATOM 667 C CA . ASP A 1 91 ? -15.671 -14.488 25.343 1.00 96.50 91 ASP A CA 1
ATOM 668 C C . ASP A 1 91 ? -16.094 -13.020 25.514 1.00 96.50 91 ASP A C 1
ATOM 670 O O . ASP A 1 91 ? -17.294 -12.729 25.475 1.00 96.50 91 ASP A O 1
ATOM 674 N N . ALA A 1 92 ? -15.137 -12.086 25.578 1.00 95.81 92 ALA A N 1
ATOM 675 C CA . ALA A 1 92 ? -15.406 -10.649 25.650 1.00 95.81 92 ALA A CA 1
ATOM 676 C C . ALA A 1 92 ? -16.049 -10.099 24.362 1.00 95.81 92 ALA A C 1
ATOM 678 O O . ALA A 1 92 ? -16.955 -9.268 24.425 1.00 95.81 92 ALA A O 1
ATOM 679 N N . ILE A 1 93 ? -15.660 -10.616 23.189 1.00 96.44 93 ILE A N 1
ATOM 680 C CA . ILE A 1 93 ? -16.213 -10.189 21.888 1.00 96.44 93 ILE A CA 1
ATOM 681 C C . ILE A 1 93 ? -17.464 -10.976 21.470 1.00 96.44 93 ILE A C 1
ATOM 683 O O . ILE A 1 93 ? -18.043 -10.749 20.402 1.00 96.44 93 ILE A O 1
ATOM 687 N N . LYS A 1 94 ? -17.943 -11.904 22.304 1.00 96.19 94 LYS A N 1
ATOM 688 C CA . LYS A 1 94 ? -19.067 -12.773 21.952 1.00 96.19 94 LYS A CA 1
ATOM 689 C C . LYS A 1 94 ? -20.367 -11.985 21.758 1.00 96.19 94 LYS A C 1
ATOM 691 O O . LYS A 1 94 ? -20.920 -11.379 22.679 1.00 96.19 94 LYS A O 1
ATOM 696 N N . GLY A 1 95 ? -20.908 -12.078 20.544 1.00 95.38 95 GLY A N 1
ATOM 697 C CA . GLY A 1 95 ? -22.148 -11.409 20.143 1.00 95.38 95 GLY A CA 1
ATOM 698 C C . GLY A 1 95 ? -21.956 -9.974 19.649 1.00 95.38 95 GLY A C 1
ATOM 699 O O . GLY A 1 95 ? -22.946 -9.359 19.246 1.00 95.38 95 GLY A O 1
ATOM 700 N N . TYR A 1 96 ? -20.721 -9.466 19.643 1.00 97.94 96 TYR A N 1
ATOM 701 C CA . TYR A 1 96 ? -20.392 -8.224 18.957 1.00 97.94 96 TYR A CA 1
ATOM 702 C C . TYR A 1 96 ? -20.389 -8.415 17.442 1.00 97.94 96 TYR A C 1
ATOM 704 O O . TYR A 1 96 ? -20.155 -9.504 16.914 1.00 97.94 96 TYR A O 1
ATOM 712 N N . LYS A 1 97 ? -20.717 -7.332 16.750 1.00 97.44 97 LYS A N 1
ATOM 713 C CA . LYS A 1 97 ? -20.860 -7.227 15.303 1.00 97.44 97 LYS A CA 1
ATOM 714 C C . LYS A 1 97 ? -20.166 -5.959 14.845 1.00 97.44 97 LYS A C 1
ATOM 716 O O . LYS A 1 97 ? -20.064 -4.997 15.607 1.00 97.44 97 LYS A O 1
ATOM 721 N N . VAL A 1 98 ? -19.782 -5.946 13.577 1.00 98.00 98 VAL A N 1
ATOM 722 C CA . VAL A 1 98 ? -19.237 -4.762 12.919 1.00 98.00 98 VAL A CA 1
ATOM 723 C C . VAL A 1 98 ? -20.269 -4.207 11.948 1.00 98.00 98 VAL A C 1
ATOM 725 O O . VAL A 1 98 ? -20.972 -4.958 11.265 1.00 98.00 98 VAL A O 1
ATOM 728 N N . LYS A 1 99 ? -20.404 -2.884 11.916 1.00 97.00 99 LYS A N 1
ATOM 729 C CA . LYS A 1 99 ? -21.120 -2.159 10.866 1.00 97.00 99 LYS A CA 1
ATOM 730 C C . LYS A 1 99 ? -20.141 -1.185 10.233 1.00 97.00 99 LYS A C 1
ATOM 732 O O . LYS A 1 99 ? -19.575 -0.370 10.949 1.00 97.00 99 LYS A O 1
ATOM 737 N N . ALA A 1 100 ? -20.009 -1.254 8.917 1.00 96.69 100 ALA A N 1
ATOM 738 C CA . ALA A 1 100 ? -19.364 -0.224 8.120 1.00 96.69 100 ALA A CA 1
ATOM 739 C C . ALA A 1 100 ? -20.430 0.566 7.355 1.00 96.69 100 ALA A C 1
ATOM 741 O O . ALA A 1 100 ? -21.433 -0.009 6.918 1.00 96.69 100 ALA A O 1
ATOM 742 N N . ASP A 1 101 ? -20.235 1.874 7.249 1.00 95.88 101 ASP A N 1
ATOM 743 C CA . ASP A 1 101 ? -21.097 2.794 6.510 1.00 95.88 101 ASP A CA 1
ATOM 744 C C . ASP A 1 101 ? -20.203 3.780 5.744 1.00 95.88 101 ASP A C 1
ATOM 746 O O . ASP A 1 101 ? -19.682 4.746 6.313 1.00 95.88 101 ASP A O 1
ATOM 750 N N . TRP A 1 102 ? -19.951 3.477 4.469 1.00 95.12 102 TRP A N 1
ATOM 751 C CA . TRP A 1 102 ? -19.077 4.260 3.598 1.00 95.12 102 TRP A CA 1
ATOM 752 C C . TRP A 1 102 ? -19.873 5.331 2.856 1.00 95.12 102 TRP A C 1
ATOM 754 O O . TRP A 1 102 ? -20.919 5.069 2.262 1.00 95.12 102 TRP A O 1
ATOM 764 N N . LYS A 1 103 ? -19.375 6.566 2.904 1.00 94.75 103 LYS A N 1
ATOM 765 C CA . LYS A 1 103 ? -19.928 7.723 2.183 1.00 94.75 103 LYS A CA 1
ATOM 766 C C . LYS A 1 103 ? -19.171 8.003 0.889 1.00 94.75 103 LYS A C 1
ATOM 768 O O . LYS A 1 103 ? -19.751 8.569 -0.035 1.00 94.75 103 LYS A O 1
ATOM 773 N N . VAL A 1 104 ? -17.889 7.654 0.854 1.00 92.38 104 VAL A N 1
ATOM 774 C CA . VAL A 1 104 ? -16.994 7.754 -0.300 1.00 92.38 104 VAL A CA 1
ATOM 775 C C . VAL A 1 104 ? -16.191 6.461 -0.361 1.00 92.38 104 VAL A C 1
ATOM 777 O O . VAL A 1 104 ? -15.672 6.034 0.669 1.00 92.38 104 VAL A O 1
ATOM 780 N N . GLY A 1 105 ? -16.115 5.863 -1.549 1.00 90.62 105 GLY A N 1
ATOM 781 C CA . GLY A 1 105 ? -15.547 4.529 -1.732 1.00 90.62 105 GLY A CA 1
ATOM 782 C C . GLY A 1 105 ? -16.436 3.424 -1.157 1.00 90.62 105 GLY A C 1
ATOM 783 O O . GLY A 1 105 ? -17.532 3.677 -0.651 1.00 90.62 105 GLY A O 1
ATOM 784 N N . ASP A 1 106 ? -15.957 2.194 -1.271 1.00 91.56 106 ASP A N 1
ATOM 785 C CA . ASP A 1 106 ? -16.493 1.012 -0.597 1.00 91.56 106 ASP A CA 1
ATOM 786 C C . ASP A 1 106 ? -15.350 0.003 -0.428 1.00 91.56 106 ASP A C 1
ATOM 788 O O . ASP A 1 106 ? -14.301 0.155 -1.055 1.00 91.56 106 ASP A O 1
ATOM 792 N N . LEU A 1 107 ? -15.549 -1.007 0.412 1.00 92.75 107 LEU A N 1
ATOM 793 C CA . LEU A 1 107 ? -14.610 -2.116 0.558 1.00 92.75 107 LEU A CA 1
ATOM 794 C C . LEU A 1 107 ? -15.066 -3.317 -0.268 1.00 92.75 107 LEU A C 1
ATOM 796 O O . LEU A 1 107 ? -16.264 -3.596 -0.346 1.00 92.75 107 LEU A O 1
ATOM 800 N N . ASP A 1 108 ? -14.109 -4.078 -0.797 1.00 91.50 108 ASP A N 1
ATOM 801 C CA . ASP A 1 108 ? -14.405 -5.342 -1.482 1.00 91.50 108 ASP A CA 1
ATOM 802 C C . ASP A 1 108 ? -15.012 -6.371 -0.517 1.00 91.50 108 ASP A C 1
ATOM 804 O O . ASP A 1 108 ? -15.956 -7.095 -0.852 1.00 91.50 108 ASP A O 1
ATOM 808 N N . GLU A 1 109 ? -14.521 -6.381 0.724 1.00 94.25 109 GLU A N 1
ATOM 809 C CA . GLU A 1 109 ? -15.021 -7.224 1.802 1.00 94.25 109 GLU A CA 1
ATOM 810 C C . GLU A 1 109 ? -15.450 -6.406 3.020 1.00 94.25 109 GLU A C 1
ATOM 812 O O . GLU A 1 109 ? -14.906 -5.352 3.351 1.00 94.25 109 GLU A O 1
ATOM 817 N N . LYS A 1 110 ? -16.460 -6.912 3.734 1.00 94.69 110 LYS A N 1
ATOM 818 C CA . LYS A 1 110 ? -16.944 -6.247 4.946 1.00 94.69 110 LYS A CA 1
ATOM 819 C C . LYS A 1 110 ? -15.923 -6.394 6.072 1.00 94.69 110 LYS A C 1
ATOM 821 O O . LYS A 1 110 ? -15.417 -7.497 6.256 1.00 94.69 110 LYS A O 1
ATOM 826 N N . PRO A 1 111 ? -15.740 -5.361 6.912 1.00 97.25 111 PRO A N 1
ATOM 827 C CA . PRO A 1 111 ? -14.883 -5.484 8.078 1.00 97.25 111 PRO A CA 1
ATOM 828 C C . PRO A 1 111 ? -15.364 -6.579 9.035 1.00 97.25 111 PRO A C 1
ATOM 830 O O . PRO A 1 111 ? -16.573 -6.747 9.257 1.00 97.25 111 PRO A O 1
ATOM 833 N N . VAL A 1 112 ? -14.419 -7.292 9.641 1.00 97.56 112 VAL A N 1
ATOM 834 C CA . VAL A 1 112 ? -14.667 -8.424 10.546 1.00 97.56 112 VAL A CA 1
ATOM 835 C C . VAL A 1 112 ? -13.913 -8.255 11.860 1.00 97.56 112 VAL A C 1
ATOM 837 O O . VAL A 1 112 ? -12.998 -7.450 11.953 1.00 97.56 112 VAL A O 1
ATOM 840 N N . ILE A 1 113 ? -14.317 -8.994 12.897 1.00 98.19 113 ILE A N 1
ATOM 841 C CA . ILE A 1 113 ? -13.542 -9.095 14.141 1.00 98.19 113 ILE A CA 1
ATOM 842 C C . ILE A 1 113 ? -12.682 -10.349 14.054 1.00 98.19 113 ILE A C 1
ATOM 844 O O . ILE A 1 113 ? -13.217 -11.449 13.894 1.00 98.19 113 ILE A O 1
ATOM 848 N N . GLU A 1 114 ? -11.378 -10.199 14.230 1.00 97.44 114 GLU A N 1
ATOM 849 C CA . GLU A 1 114 ? -10.418 -11.303 14.239 1.00 97.44 114 GLU A CA 1
ATOM 850 C C . GLU A 1 114 ? -9.305 -11.065 15.262 1.00 97.44 114 GLU A C 1
ATOM 852 O O . GLU A 1 114 ? -9.124 -9.956 15.760 1.00 97.44 114 GLU A O 1
ATOM 857 N N . LEU A 1 115 ? -8.588 -12.133 15.608 1.00 97.31 115 LEU A N 1
ATOM 858 C CA . LEU A 1 115 ? -7.436 -12.079 16.500 1.00 97.31 115 LEU A CA 1
ATOM 859 C C . LEU A 1 115 ? -6.177 -11.858 15.656 1.00 97.31 115 LEU A C 1
ATOM 861 O O . LEU A 1 115 ? -5.804 -12.737 14.880 1.00 97.31 115 LEU A O 1
ATOM 865 N N . VAL A 1 116 ? -5.522 -10.712 15.824 1.00 97.38 116 VAL A N 1
ATOM 866 C CA . VAL A 1 116 ? -4.306 -10.328 15.090 1.00 97.38 116 VAL A CA 1
ATOM 867 C C . VAL A 1 116 ? -3.136 -10.128 16.040 1.00 97.38 116 VAL A C 1
ATOM 869 O O . VAL A 1 116 ? -3.322 -9.989 17.248 1.00 97.38 116 VAL A O 1
ATOM 872 N N . LYS A 1 117 ? -1.914 -10.133 15.507 1.00 96.62 117 LYS A N 1
ATOM 873 C CA . LYS A 1 117 ? -0.699 -9.930 16.295 1.00 96.62 117 LYS A CA 1
ATOM 874 C C . LYS A 1 117 ? -0.243 -8.475 16.179 1.00 96.62 117 LYS A C 1
ATOM 876 O O . LYS A 1 117 ? 0.200 -8.075 15.112 1.00 96.62 117 LYS A O 1
ATOM 881 N N . ILE A 1 118 ? -0.321 -7.722 17.275 1.00 95.19 118 ILE A N 1
ATOM 882 C CA . ILE A 1 118 ? 0.107 -6.318 17.366 1.00 95.19 118 ILE A CA 1
ATOM 883 C C . ILE A 1 118 ? 1.205 -6.204 18.423 1.00 95.19 118 ILE A C 1
ATOM 885 O O . ILE A 1 118 ? 1.009 -6.633 19.562 1.00 95.19 118 ILE A O 1
ATOM 889 N N . ASP A 1 119 ? 2.373 -5.672 18.061 1.00 93.38 119 ASP A N 1
ATOM 890 C CA . ASP A 1 119 ? 3.530 -5.528 18.965 1.00 93.38 119 ASP A CA 1
ATOM 891 C C . ASP A 1 119 ? 3.854 -6.830 19.730 1.00 93.38 119 ASP A C 1
ATOM 893 O O . ASP A 1 119 ? 4.101 -6.853 20.936 1.00 93.38 119 ASP A O 1
ATOM 897 N N . ASN A 1 120 ? 3.823 -7.953 19.009 1.00 91.88 120 ASN A N 1
ATOM 898 C CA . ASN A 1 120 ? 3.997 -9.317 19.519 1.00 91.88 120 ASN A CA 1
ATOM 899 C C . ASN A 1 120 ? 2.906 -9.888 20.442 1.00 91.88 120 ASN A C 1
ATOM 901 O O . ASN A 1 120 ? 3.049 -11.033 20.876 1.00 91.88 120 ASN A O 1
ATOM 905 N N . ASN A 1 121 ? 1.800 -9.181 20.663 1.00 94.88 121 ASN A N 1
ATOM 906 C CA . ASN A 1 121 ? 0.666 -9.661 21.453 1.00 94.88 121 ASN A CA 1
ATOM 907 C C . ASN A 1 121 ? -0.533 -9.973 20.556 1.00 94.88 121 ASN A C 1
ATOM 909 O O . ASN A 1 121 ? -0.804 -9.251 19.601 1.00 94.88 121 ASN A O 1
ATOM 913 N N . TYR A 1 122 ? -1.262 -11.045 20.863 1.00 96.69 122 TYR A N 1
ATOM 914 C CA . TYR A 1 122 ? -2.501 -11.360 20.156 1.00 96.69 122 TYR A CA 1
ATOM 915 C C . TYR A 1 122 ? -3.657 -10.555 20.744 1.00 96.69 122 TYR A C 1
ATOM 917 O O . TYR A 1 122 ? -3.947 -10.677 21.930 1.00 96.69 122 TYR A O 1
ATOM 925 N N . ILE A 1 123 ? -4.297 -9.735 19.914 1.00 96.31 123 ILE A N 1
ATOM 926 C CA . ILE A 1 123 ? -5.354 -8.798 20.298 1.00 96.31 123 ILE A CA 1
ATOM 927 C C . ILE A 1 123 ? -6.489 -8.916 19.279 1.00 96.31 123 ILE A C 1
ATOM 929 O O . ILE A 1 123 ? -6.252 -9.014 18.075 1.00 96.31 123 ILE A O 1
ATOM 933 N N . TYR A 1 124 ? -7.734 -8.934 19.749 1.00 98.00 124 TYR A N 1
ATOM 934 C CA . TYR A 1 124 ? -8.895 -8.840 18.878 1.00 98.00 124 TYR A CA 1
ATOM 935 C C . TYR A 1 124 ? -8.987 -7.435 18.295 1.00 98.00 124 TYR A C 1
ATOM 937 O O . TYR A 1 124 ? -8.972 -6.448 19.027 1.00 98.00 124 TYR A O 1
ATOM 945 N N . ALA A 1 125 ? -9.128 -7.351 16.981 1.00 97.94 125 ALA A N 1
ATOM 946 C CA . ALA A 1 125 ? -9.270 -6.105 16.249 1.00 97.94 125 ALA A CA 1
ATOM 947 C C . ALA A 1 125 ? -10.444 -6.202 15.277 1.00 97.94 125 ALA A C 1
ATOM 949 O O . ALA A 1 125 ? -10.805 -7.291 14.824 1.00 97.94 125 ALA A O 1
ATOM 950 N N . VAL A 1 126 ? -11.034 -5.055 14.946 1.00 98.06 126 VAL A N 1
ATOM 951 C CA . VAL A 1 126 ? -11.802 -4.938 13.708 1.00 98.06 126 VAL A CA 1
ATOM 952 C C . VAL A 1 126 ? -10.809 -4.752 12.577 1.00 98.06 126 VAL A C 1
ATOM 954 O O . VAL A 1 126 ? -10.020 -3.810 12.612 1.00 98.06 126 VAL A O 1
ATOM 957 N N . THR A 1 127 ? -10.853 -5.626 11.583 1.00 97.81 127 THR A N 1
ATOM 958 C CA . THR A 1 127 ? -9.952 -5.565 10.439 1.00 97.81 127 THR A CA 1
ATOM 959 C C . THR A 1 127 ? -10.706 -5.460 9.135 1.00 97.81 127 THR A C 1
ATOM 961 O O . THR A 1 127 ? -11.874 -5.850 9.024 1.00 97.81 127 THR A O 1
ATOM 964 N N . PHE A 1 128 ? -10.035 -4.865 8.161 1.00 96.31 128 PHE A N 1
ATOM 965 C CA . PHE A 1 128 ? -10.493 -4.744 6.788 1.00 96.31 128 PHE A CA 1
ATOM 966 C C . PHE A 1 128 ? -9.289 -4.566 5.870 1.00 96.31 128 PHE A C 1
ATOM 968 O O . PHE A 1 128 ? -8.205 -4.219 6.332 1.00 96.31 128 PHE A O 1
ATOM 975 N N . THR A 1 129 ? -9.491 -4.789 4.581 1.00 95.44 129 THR A N 1
ATOM 976 C CA . THR A 1 129 ? -8.468 -4.574 3.558 1.00 95.44 129 THR A CA 1
ATOM 977 C C . THR A 1 129 ? -8.835 -3.326 2.776 1.00 95.44 129 THR A C 1
ATOM 979 O O . THR A 1 129 ? -9.989 -3.191 2.359 1.00 95.44 129 THR A O 1
ATOM 982 N N . LEU A 1 130 ? -7.895 -2.393 2.622 1.00 93.38 130 LEU A N 1
ATOM 983 C CA . LEU A 1 130 ? -8.082 -1.263 1.716 1.00 93.38 130 LEU A CA 1
ATOM 984 C C . LEU A 1 130 ? -8.267 -1.807 0.295 1.00 93.38 130 LEU A C 1
ATOM 986 O O . LEU A 1 130 ? -7.536 -2.720 -0.083 1.00 93.38 130 LEU A O 1
ATOM 990 N N . PRO A 1 131 ? -9.206 -1.282 -0.508 1.00 90.25 131 PRO A N 1
ATOM 991 C CA . PRO A 1 131 ? -9.332 -1.723 -1.890 1.00 90.25 131 PRO A CA 1
ATOM 992 C C . PRO A 1 131 ? -8.032 -1.466 -2.651 1.00 90.25 131 PRO A C 1
ATOM 994 O O . PRO A 1 131 ? -7.223 -0.619 -2.258 1.00 90.25 131 PRO A O 1
ATOM 997 N N . GLU A 1 132 ? -7.846 -2.151 -3.773 1.00 89.38 132 GLU A N 1
ATOM 998 C CA . GLU A 1 132 ? -6.740 -1.831 -4.673 1.00 89.38 132 GLU A CA 1
ATOM 999 C C . GLU A 1 132 ? -6.807 -0.358 -5.100 1.00 89.38 132 GLU A C 1
ATOM 1001 O O . GLU A 1 132 ? -7.869 0.182 -5.440 1.00 89.38 132 GLU A O 1
ATOM 1006 N N . ALA A 1 133 ? -5.662 0.318 -5.047 1.00 86.88 133 ALA A N 1
ATOM 1007 C CA . ALA A 1 133 ? -5.553 1.693 -5.504 1.00 86.88 133 ALA A CA 1
ATOM 1008 C C . ALA A 1 133 ? -5.418 1.726 -7.027 1.00 86.88 133 ALA A C 1
ATOM 1010 O O . ALA A 1 133 ? -4.849 0.826 -7.643 1.00 86.88 133 ALA A O 1
ATOM 1011 N N . ALA A 1 134 ? -5.899 2.802 -7.648 1.00 86.00 134 ALA A N 1
ATOM 1012 C CA . ALA A 1 134 ? -5.611 3.037 -9.054 1.00 86.00 134 ALA A CA 1
ATOM 1013 C C . ALA A 1 134 ? -4.102 3.251 -9.257 1.00 86.00 134 ALA A C 1
ATOM 1015 O O . ALA A 1 134 ? -3.490 4.026 -8.521 1.00 86.00 134 ALA A O 1
ATOM 1016 N N . ASP A 1 135 ? -3.534 2.655 -10.310 1.00 85.94 135 ASP A N 1
ATOM 1017 C CA . ASP A 1 135 ? -2.079 2.573 -10.531 1.00 85.94 135 ASP A CA 1
ATOM 1018 C C . ASP A 1 135 ? -1.353 3.901 -10.311 1.00 85.94 135 ASP A C 1
ATOM 1020 O O . ASP A 1 135 ? -0.313 3.957 -9.668 1.00 85.94 135 ASP A O 1
ATOM 1024 N N . VAL A 1 136 ? -1.920 4.999 -10.816 1.00 87.56 136 VAL A N 1
ATOM 1025 C CA . VAL A 1 136 ? -1.288 6.324 -10.776 1.00 87.56 136 VAL A CA 1
ATOM 1026 C C . VAL A 1 136 ? -2.120 7.387 -10.060 1.00 87.56 136 VAL A C 1
ATOM 1028 O O . VAL A 1 136 ? -1.813 8.578 -10.173 1.00 87.56 136 VAL A O 1
ATOM 1031 N N . LYS A 1 137 ? -3.211 7.026 -9.377 1.00 85.88 137 LYS A N 1
ATOM 1032 C CA . LYS A 1 137 ? -4.097 8.002 -8.718 1.00 85.88 137 LYS A CA 1
ATOM 1033 C C . LYS A 1 137 ? -4.457 7.546 -7.316 1.00 85.88 137 LYS A C 1
ATOM 1035 O O . LYS A 1 137 ? -4.908 6.425 -7.126 1.00 85.88 137 LYS A O 1
ATOM 1040 N N . ALA A 1 138 ? -4.348 8.476 -6.373 1.00 87.12 138 ALA A N 1
ATOM 1041 C CA . ALA A 1 138 ? -4.919 8.277 -5.056 1.00 87.12 138 ALA A CA 1
ATOM 1042 C C . ALA A 1 138 ? -6.446 8.132 -5.158 1.00 87.12 138 ALA A C 1
ATOM 1044 O O . ALA A 1 138 ? -7.083 8.737 -6.032 1.00 87.12 138 ALA A O 1
ATOM 1045 N N . THR A 1 139 ? -7.008 7.307 -4.284 1.00 87.50 139 THR A N 1
ATOM 1046 C CA . THR A 1 139 ? -8.439 7.012 -4.217 1.00 87.50 139 THR A CA 1
ATOM 1047 C C . THR A 1 139 ? -8.968 7.416 -2.851 1.00 87.50 139 THR A C 1
ATOM 1049 O O . THR A 1 139 ? -8.354 7.114 -1.835 1.00 87.50 139 THR A O 1
ATOM 1052 N N . ASP A 1 140 ? -10.099 8.118 -2.822 1.00 90.75 140 ASP A N 1
ATOM 1053 C CA . ASP A 1 140 ? -10.716 8.568 -1.577 1.00 90.75 140 ASP A CA 1
ATOM 1054 C C . ASP A 1 140 ? -11.504 7.436 -0.899 1.00 90.75 140 ASP A C 1
ATOM 1056 O O . ASP A 1 140 ? -12.312 6.752 -1.537 1.00 90.75 140 ASP A O 1
ATOM 1060 N N . LEU A 1 141 ? -11.356 7.315 0.419 1.00 92.00 141 LEU A N 1
ATOM 1061 C CA . LEU A 1 141 ? -12.182 6.471 1.277 1.00 92.00 141 LEU A CA 1
ATOM 1062 C C . LEU A 1 141 ? -12.649 7.285 2.486 1.00 92.00 141 LEU A C 1
ATOM 1064 O O . LEU A 1 141 ? -11.849 7.832 3.247 1.00 92.00 141 LEU A O 1
ATOM 1068 N N . ALA A 1 142 ? -13.963 7.364 2.687 1.00 93.50 142 ALA A N 1
ATOM 1069 C CA . ALA A 1 142 ? -14.519 8.051 3.847 1.00 93.50 142 ALA A CA 1
ATOM 1070 C C . ALA A 1 142 ? -15.803 7.394 4.339 1.00 93.50 142 ALA A C 1
ATOM 1072 O O . ALA A 1 142 ? -16.732 7.138 3.571 1.00 93.50 142 ALA A O 1
ATOM 1073 N N . GLY A 1 143 ? -15.896 7.176 5.645 1.00 94.50 143 GLY A N 1
ATOM 1074 C CA . GLY A 1 143 ? -17.013 6.471 6.256 1.00 94.50 143 GLY A CA 1
ATOM 1075 C C . GLY A 1 143 ? -16.867 6.325 7.759 1.00 94.50 143 GLY A C 1
ATOM 1076 O O . GLY A 1 143 ? -16.113 7.046 8.413 1.00 94.50 143 GLY A O 1
ATOM 1077 N N . GLU A 1 144 ? -17.621 5.390 8.316 1.00 95.50 144 GLU A N 1
ATOM 1078 C CA . GLU A 1 144 ? -17.516 5.021 9.721 1.00 95.50 144 GLU A CA 1
ATOM 1079 C C . GLU A 1 144 ? -17.586 3.509 9.917 1.00 95.50 144 GLU A C 1
ATOM 1081 O O . GLU A 1 144 ? -18.344 2.804 9.248 1.00 95.50 144 GLU A O 1
ATOM 1086 N N . ILE A 1 145 ? -16.816 3.025 10.887 1.00 96.88 145 ILE A N 1
ATOM 1087 C CA . ILE A 1 145 ? -16.837 1.643 11.354 1.00 96.88 145 ILE A CA 1
ATOM 1088 C C . ILE A 1 145 ? -17.292 1.651 12.809 1.00 96.88 145 ILE A C 1
ATOM 1090 O O . ILE A 1 145 ? -16.754 2.381 13.636 1.00 96.88 145 ILE A O 1
ATOM 1094 N N . SER A 1 146 ? -18.306 0.849 13.127 1.00 97.06 146 SER A N 1
ATOM 1095 C CA . SER A 1 146 ? -18.840 0.686 14.480 1.00 97.06 146 SER A CA 1
ATOM 1096 C C . SER A 1 146 ? -18.759 -0.763 14.947 1.00 97.06 146 SER A C 1
ATOM 1098 O O . SER A 1 146 ? -19.169 -1.667 14.214 1.00 97.06 146 SER A O 1
ATOM 1100 N N . VAL A 1 147 ? -18.349 -0.976 16.197 1.00 97.62 147 VAL A N 1
ATOM 1101 C CA . VAL A 1 147 ? -18.465 -2.261 16.904 1.00 97.62 147 VAL A CA 1
ATOM 1102 C C . VAL A 1 147 ? -19.652 -2.208 17.869 1.00 97.62 147 VAL A C 1
ATOM 1104 O O . VAL A 1 147 ? -19.796 -1.268 18.641 1.00 97.62 147 VAL A O 1
ATOM 1107 N N . TYR A 1 148 ? -20.574 -3.167 17.808 1.00 97.19 148 TYR A N 1
ATOM 1108 C CA . TYR A 1 148 ? -21.814 -3.096 18.594 1.00 97.19 148 TYR A CA 1
ATOM 1109 C C . TYR A 1 148 ? -22.396 -4.473 18.900 1.00 97.19 148 TYR A C 1
ATOM 1111 O O . TYR A 1 148 ? -22.150 -5.437 18.177 1.00 97.19 148 TYR A O 1
ATOM 1119 N N . LYS A 1 149 ? -23.222 -4.566 19.946 1.00 95.81 149 LYS A N 1
ATOM 1120 C CA . LYS A 1 149 ? -23.920 -5.809 20.317 1.00 95.81 149 LYS A CA 1
ATOM 1121 C C . LYS A 1 149 ? -25.403 -5.730 19.968 1.00 95.81 149 LYS A C 1
ATOM 1123 O O . LYS A 1 149 ? -25.971 -6.666 19.400 1.00 95.81 149 LYS A O 1
ATOM 1128 N N . ASN A 1 150 ? -26.019 -4.578 20.232 1.00 94.62 150 ASN A N 1
ATOM 1129 C CA . ASN A 1 150 ? -27.422 -4.293 19.951 1.00 94.62 150 ASN A CA 1
ATOM 1130 C C . ASN A 1 150 ? -27.551 -3.074 19.037 1.00 94.62 150 ASN A C 1
ATOM 1132 O O . ASN A 1 150 ? -26.814 -2.103 19.165 1.00 94.62 150 ASN A O 1
ATOM 1136 N N . SER A 1 151 ? -28.545 -3.058 18.149 1.00 92.81 151 SER A N 1
ATOM 1137 C CA . SER A 1 151 ? -28.772 -1.907 17.259 1.00 92.81 151 SER A CA 1
ATOM 1138 C C . SER A 1 151 ? -29.075 -0.601 18.009 1.00 92.81 151 SER A C 1
ATOM 1140 O O . SER A 1 151 ? -28.926 0.476 17.442 1.00 92.81 151 SER A O 1
ATOM 1142 N N . SER A 1 152 ? -29.491 -0.672 19.280 1.00 93.00 152 SER A N 1
ATOM 1143 C CA . SER A 1 152 ? -29.629 0.495 20.157 1.00 93.00 152 SER A CA 1
ATOM 1144 C C . SER A 1 152 ? -28.307 1.199 20.441 1.00 93.00 152 SER A C 1
ATOM 1146 O O . SER A 1 152 ? -28.327 2.408 20.657 1.00 93.00 152 SER A O 1
ATOM 1148 N N . ASP A 1 153 ? -27.190 0.470 20.422 1.00 94.12 153 ASP A N 1
ATOM 1149 C CA . ASP A 1 153 ? -25.862 1.005 20.731 1.00 94.12 153 ASP A CA 1
ATOM 1150 C C . ASP A 1 153 ? -25.420 2.010 19.658 1.00 94.12 153 ASP A C 1
ATOM 1152 O O . ASP A 1 153 ? -24.675 2.940 19.944 1.00 94.12 153 ASP A O 1
ATOM 1156 N N . LEU A 1 154 ? -25.939 1.863 18.434 1.00 94.25 154 LEU A N 1
ATOM 1157 C CA . LEU A 1 154 ? -25.636 2.718 17.288 1.00 94.25 154 LEU A CA 1
ATOM 1158 C C . LEU A 1 154 ? -26.393 4.054 17.296 1.00 94.25 154 LEU A C 1
ATOM 1160 O O . LEU A 1 154 ? -26.140 4.881 16.426 1.00 94.25 154 LEU A O 1
ATOM 1164 N N . LYS A 1 155 ? -27.333 4.266 18.225 1.00 93.12 155 LYS A N 1
ATOM 1165 C CA . LYS A 1 155 ? -28.090 5.521 18.314 1.00 93.12 155 LYS A CA 1
ATOM 1166 C C . LYS A 1 155 ? -27.201 6.652 18.829 1.00 93.12 155 LYS A C 1
ATOM 1168 O O . LYS A 1 155 ? -26.486 6.460 19.807 1.00 93.12 155 LYS A O 1
ATOM 1173 N N . ASP A 1 156 ? -27.375 7.852 18.284 1.00 88.56 156 ASP A N 1
ATOM 1174 C CA . ASP A 1 156 ? -26.630 9.058 18.694 1.00 88.56 156 ASP A CA 1
ATOM 1175 C C . ASP A 1 156 ? -26.833 9.440 20.170 1.00 88.56 156 ASP A C 1
ATOM 1177 O O . ASP A 1 156 ? -26.023 10.142 20.761 1.00 88.56 156 ASP A O 1
ATOM 1181 N N . THR A 1 157 ? -27.912 8.965 20.798 1.00 90.62 157 THR A N 1
ATOM 1182 C CA . THR A 1 157 ? -28.173 9.172 22.230 1.00 90.62 157 THR A CA 1
ATOM 1183 C C . THR A 1 157 ? -27.330 8.279 23.146 1.00 90.62 157 THR A C 1
ATOM 1185 O O . THR A 1 157 ? -27.421 8.412 24.365 1.00 90.62 157 THR A O 1
ATOM 1188 N N . ASN A 1 158 ? -26.587 7.308 22.606 1.00 91.25 158 ASN A N 1
ATOM 1189 C CA . ASN A 1 158 ? -25.709 6.450 23.397 1.00 91.25 158 ASN A CA 1
ATOM 1190 C C . ASN A 1 158 ? -24.451 7.226 23.807 1.00 91.25 158 ASN A C 1
ATOM 1192 O O . ASN A 1 158 ? -23.683 7.656 22.953 1.00 91.25 158 ASN A O 1
ATOM 1196 N N . ALA A 1 159 ? -24.200 7.334 25.113 1.00 90.38 159 ALA A N 1
ATOM 1197 C CA . ALA A 1 159 ? -23.024 8.020 25.649 1.00 90.38 159 ALA A CA 1
ATOM 1198 C C . ALA A 1 159 ? -21.689 7.414 25.171 1.00 90.38 159 ALA A C 1
ATOM 1200 O O . ALA A 1 159 ? -20.691 8.121 25.109 1.00 90.38 159 ALA A O 1
ATOM 1201 N N . ASN A 1 160 ? -21.675 6.129 24.799 1.00 91.81 160 ASN A N 1
ATOM 1202 C CA . ASN A 1 160 ? -20.476 5.453 24.308 1.00 91.81 160 ASN A CA 1
ATOM 1203 C C . ASN A 1 160 ? -20.331 5.488 22.772 1.00 91.81 160 ASN A C 1
ATOM 1205 O O . ASN A 1 160 ? -19.416 4.855 22.246 1.00 91.81 160 ASN A O 1
ATOM 1209 N N . LYS A 1 161 ? -21.224 6.170 22.033 1.00 92.25 161 LYS A N 1
ATOM 1210 C CA . LYS A 1 161 ? -21.260 6.139 20.556 1.00 92.25 161 LYS A CA 1
ATOM 1211 C C . LYS A 1 161 ? -19.907 6.497 19.932 1.00 92.25 161 LYS A C 1
ATOM 1213 O O . LYS A 1 161 ? -19.466 5.795 19.023 1.00 92.25 161 LYS A O 1
ATOM 1218 N N . ASP A 1 162 ? -19.253 7.521 20.470 1.00 92.00 162 ASP A N 1
ATOM 1219 C CA . ASP A 1 162 ? -17.956 8.025 20.010 1.00 92.00 162 ASP A CA 1
ATOM 1220 C C . ASP A 1 162 ? -16.774 7.089 20.320 1.00 92.00 162 ASP A C 1
ATOM 1222 O O . ASP A 1 162 ? -15.741 7.190 19.670 1.00 92.00 162 ASP A O 1
ATOM 1226 N N . TYR A 1 163 ? -16.925 6.157 21.268 1.00 93.62 163 TYR A N 1
ATOM 1227 C CA . TYR A 1 163 ? -15.897 5.167 21.630 1.00 93.62 163 TYR A CA 1
ATOM 1228 C C . TYR A 1 163 ? -16.032 3.877 20.820 1.00 93.62 163 TYR A C 1
ATOM 1230 O O . TYR A 1 163 ? -15.057 3.177 20.554 1.00 93.62 163 TYR A O 1
ATOM 1238 N N . ILE A 1 164 ? -17.262 3.535 20.433 1.00 95.06 164 ILE A N 1
ATOM 1239 C CA . ILE A 1 164 ? -17.554 2.322 19.663 1.00 95.06 164 ILE A CA 1
ATOM 1240 C C . ILE A 1 164 ? -17.582 2.568 18.152 1.00 95.06 164 ILE A C 1
ATOM 1242 O O . ILE A 1 164 ? -17.823 1.625 17.403 1.00 95.06 164 ILE A O 1
ATOM 1246 N N . THR A 1 165 ? -17.401 3.817 17.711 1.00 95.50 165 THR A N 1
ATOM 1247 C CA . THR A 1 165 ? -17.442 4.228 16.303 1.00 95.50 165 THR A CA 1
ATOM 1248 C C . THR A 1 165 ? -16.190 5.010 15.953 1.00 95.50 165 THR A C 1
ATOM 1250 O O . THR A 1 165 ? -15.929 6.048 16.552 1.00 95.50 165 THR A O 1
ATOM 1253 N N . VAL A 1 166 ? -15.473 4.562 14.929 1.00 94.75 166 VAL A N 1
ATOM 1254 C CA . VAL A 1 166 ? -14.347 5.292 14.347 1.00 94.75 166 VAL A CA 1
ATOM 1255 C C . VAL A 1 166 ? -14.796 5.887 13.023 1.00 94.75 166 VAL A C 1
ATOM 1257 O O . VAL A 1 166 ? -15.324 5.182 12.161 1.00 94.75 166 VAL A O 1
ATOM 1260 N N . LYS A 1 167 ? -14.609 7.199 12.876 1.00 94.31 167 LYS A N 1
ATOM 1261 C CA . LYS A 1 167 ? -14.802 7.901 11.605 1.00 94.31 167 LYS A CA 1
ATOM 1262 C C . LYS A 1 167 ? -13.486 7.886 10.853 1.00 94.31 167 LYS A C 1
ATOM 1264 O O . LYS A 1 167 ? -12.447 8.198 11.423 1.00 94.31 167 LYS A O 1
ATOM 1269 N N . ILE A 1 168 ? -13.570 7.549 9.585 1.00 92.75 168 ILE A N 1
ATOM 1270 C CA . ILE A 1 168 ? -12.445 7.348 8.690 1.00 92.75 168 ILE A CA 1
ATOM 1271 C C . ILE A 1 168 ? -12.591 8.337 7.541 1.00 92.75 168 ILE A C 1
ATOM 1273 O O . ILE A 1 168 ? -13.681 8.460 6.973 1.00 92.75 168 ILE A O 1
ATOM 1277 N N . GLY A 1 169 ? -11.514 9.030 7.191 1.00 91.38 169 GLY A N 1
ATOM 1278 C CA . GLY A 1 169 ? -11.472 9.849 5.988 1.00 91.38 169 GLY A CA 1
ATOM 1279 C C . GLY A 1 169 ? -10.048 10.093 5.523 1.00 91.38 169 GLY A C 1
ATOM 1280 O O . GLY A 1 169 ? -9.244 10.631 6.271 1.00 91.38 169 GLY A O 1
ATOM 1281 N N . GLY A 1 170 ? -9.749 9.746 4.284 1.00 88.25 170 GLY A N 1
ATOM 1282 C CA . GLY A 1 170 ? -8.459 10.020 3.669 1.00 88.25 170 GLY A CA 1
ATOM 1283 C C . GLY A 1 170 ? -8.420 9.483 2.252 1.00 88.25 170 GLY A C 1
ATOM 1284 O O . GLY A 1 170 ? -9.372 8.853 1.786 1.00 88.25 170 GLY A O 1
ATOM 1285 N N . ASP A 1 171 ? -7.316 9.736 1.577 1.00 89.31 171 ASP A N 1
ATOM 1286 C CA . ASP A 1 171 ? -6.959 9.061 0.346 1.00 89.31 171 ASP A CA 1
ATOM 1287 C C . ASP A 1 171 ? -5.940 7.952 0.624 1.00 89.31 171 ASP A C 1
ATOM 1289 O O . ASP A 1 171 ? -5.201 7.995 1.608 1.00 89.31 171 ASP A O 1
ATOM 1293 N N . TYR A 1 172 ? -5.944 6.934 -0.229 1.00 89.25 172 TYR A N 1
ATOM 1294 C CA . TYR A 1 172 ? -4.984 5.834 -0.242 1.00 89.25 172 TYR A CA 1
ATOM 1295 C C . TYR A 1 172 ? -4.415 5.666 -1.656 1.00 89.25 172 TYR A C 1
ATOM 1297 O O . TYR A 1 172 ? -5.035 6.072 -2.648 1.00 89.25 172 TYR A O 1
ATOM 1305 N N . GLY A 1 173 ? -3.222 5.097 -1.758 1.00 89.88 173 GLY A N 1
ATOM 1306 C CA . GLY A 1 173 ? -2.498 4.871 -3.002 1.00 89.88 173 GLY A CA 1
ATOM 1307 C C . GLY A 1 173 ? -1.010 5.144 -2.851 1.00 89.88 173 GLY A C 1
ATOM 1308 O O . GLY A 1 173 ? -0.519 5.392 -1.766 1.00 89.88 173 GLY A O 1
ATOM 1309 N N . TYR A 1 174 ? -0.311 5.153 -3.974 1.00 89.44 174 TYR A N 1
ATOM 1310 C CA . TYR A 1 174 ? 1.147 5.098 -3.985 1.00 89.44 174 TYR A CA 1
ATOM 1311 C C . TYR A 1 174 ? 1.811 6.466 -3.826 1.00 89.44 174 TYR A C 1
ATOM 1313 O O . TYR A 1 174 ? 1.327 7.474 -4.372 1.00 89.44 174 TYR A O 1
ATOM 1321 N N . ALA A 1 175 ? 2.945 6.512 -3.136 1.00 89.69 175 ALA A N 1
ATOM 1322 C CA . ALA A 1 175 ? 3.849 7.649 -3.106 1.00 89.69 175 ALA A CA 1
ATOM 1323 C C . ALA A 1 175 ? 4.212 8.086 -4.535 1.00 89.69 175 ALA A C 1
ATOM 1325 O O . ALA A 1 175 ? 4.355 7.282 -5.456 1.00 89.69 175 ALA A O 1
ATOM 1326 N N . GLU A 1 176 ? 4.299 9.403 -4.737 1.00 92.19 176 GLU A N 1
ATOM 1327 C CA . GLU A 1 176 ? 4.667 9.968 -6.032 1.00 92.19 176 GLU A CA 1
ATOM 1328 C C . GLU A 1 176 ? 5.825 10.945 -5.884 1.00 92.19 176 GLU A C 1
ATOM 1330 O O . GLU A 1 176 ? 5.794 11.830 -5.029 1.00 92.19 176 GLU A O 1
ATOM 1335 N N . ASP A 1 177 ? 6.810 10.809 -6.764 1.00 95.19 177 ASP A N 1
ATOM 1336 C CA . ASP A 1 177 ? 7.888 11.777 -6.928 1.00 95.19 177 ASP A CA 1
ATOM 1337 C C . ASP A 1 177 ? 8.312 11.862 -8.402 1.00 95.19 177 ASP A C 1
ATOM 1339 O O . ASP A 1 177 ? 7.930 11.051 -9.251 1.00 95.19 177 ASP A O 1
ATOM 1343 N N . THR A 1 178 ? 9.069 12.897 -8.740 1.00 96.75 178 THR A N 1
ATOM 1344 C CA . THR A 1 178 ? 9.746 13.020 -10.030 1.00 96.75 178 THR A CA 1
ATOM 1345 C C . THR A 1 178 ? 10.819 11.950 -10.199 1.00 96.75 178 THR A C 1
ATOM 1347 O O . THR A 1 178 ? 11.330 11.432 -9.211 1.00 96.75 178 THR A O 1
ATOM 1350 N N . LEU A 1 179 ? 11.211 11.664 -11.446 1.00 96.12 179 LEU A N 1
ATOM 1351 C CA . LEU A 1 179 ? 12.284 10.703 -11.752 1.00 96.12 179 LEU A CA 1
ATOM 1352 C C . LEU A 1 179 ? 13.541 10.918 -10.893 1.00 96.12 179 LEU A C 1
ATOM 1354 O O . LEU A 1 179 ? 14.071 9.965 -10.344 1.00 96.12 179 LEU A O 1
ATOM 1358 N N . TYR A 1 180 ? 13.966 12.172 -10.721 1.00 93.69 180 TYR A N 1
ATOM 1359 C CA . TYR A 1 180 ? 15.163 12.520 -9.945 1.00 93.69 180 TYR A CA 1
ATOM 1360 C C . TYR A 1 180 ? 14.897 12.798 -8.456 1.00 93.69 180 TYR A C 1
ATOM 1362 O O . TYR A 1 180 ? 15.820 13.162 -7.730 1.00 93.69 180 TYR A O 1
ATOM 1370 N N . GLY A 1 181 ? 13.639 12.717 -8.016 1.00 94.19 181 GLY A N 1
ATOM 1371 C CA . GLY A 1 181 ? 13.272 12.804 -6.601 1.00 94.19 181 GLY A CA 1
ATOM 1372 C C . GLY A 1 181 ? 13.430 11.462 -5.888 1.00 94.19 181 GLY A C 1
ATOM 1373 O O . GLY A 1 181 ? 13.831 11.420 -4.725 1.00 94.19 181 GLY A O 1
ATOM 1374 N N . TRP A 1 182 ? 13.219 10.366 -6.619 1.00 93.31 182 TRP A N 1
ATOM 1375 C CA . TRP A 1 182 ? 13.546 9.021 -6.161 1.00 93.31 182 TRP A CA 1
ATOM 1376 C C . TRP A 1 182 ? 15.065 8.841 -6.059 1.00 93.31 182 TRP A C 1
ATOM 1378 O O . TRP A 1 182 ? 15.801 9.135 -6.999 1.00 93.31 182 TRP A O 1
ATOM 1388 N N . GLY A 1 183 ? 15.543 8.366 -4.905 1.00 85.44 183 GLY A N 1
ATOM 1389 C CA . GLY A 1 183 ? 16.968 8.085 -4.699 1.00 85.44 183 GLY A CA 1
ATOM 1390 C C . GLY A 1 183 ? 17.454 6.835 -5.440 1.00 85.44 183 GLY A C 1
ATOM 1391 O O . GLY A 1 183 ? 18.602 6.794 -5.872 1.00 85.44 183 GLY A O 1
ATOM 1392 N N . ASP A 1 184 ? 16.577 5.840 -5.578 1.00 87.12 184 ASP A N 1
ATOM 1393 C CA . ASP A 1 184 ? 16.774 4.582 -6.302 1.00 87.12 184 ASP A CA 1
ATOM 1394 C C . ASP A 1 184 ? 15.391 4.115 -6.792 1.00 87.12 184 ASP A C 1
ATOM 1396 O O . ASP A 1 184 ? 14.421 4.206 -6.032 1.00 87.12 184 ASP A O 1
ATOM 1400 N N . LEU A 1 185 ? 15.263 3.664 -8.046 1.00 93.81 185 LEU A N 1
ATOM 1401 C CA . LEU A 1 185 ? 13.956 3.257 -8.578 1.00 93.81 185 LEU A CA 1
ATOM 1402 C C . LEU A 1 185 ? 13.524 1.866 -8.117 1.00 93.81 185 LEU A C 1
ATOM 1404 O O . LEU A 1 185 ? 12.358 1.517 -8.300 1.00 93.81 185 LEU A O 1
ATOM 1408 N N . LYS A 1 186 ? 14.396 1.090 -7.461 1.00 90.44 186 LYS A N 1
ATOM 1409 C CA . LYS A 1 186 ? 13.970 -0.158 -6.803 1.00 90.44 186 LYS A CA 1
ATOM 1410 C C . LYS A 1 186 ? 12.907 0.085 -5.719 1.00 90.44 186 LYS A C 1
ATOM 1412 O O . LYS A 1 186 ? 12.051 -0.758 -5.505 1.00 90.44 186 LYS A O 1
ATOM 1417 N N . ASP A 1 187 ? 12.955 1.256 -5.077 1.00 89.31 187 ASP A N 1
ATOM 1418 C CA . ASP A 1 187 ? 12.019 1.672 -4.026 1.00 89.31 187 ASP A CA 1
ATOM 1419 C C . ASP A 1 187 ? 10.939 2.625 -4.577 1.00 89.31 187 ASP A C 1
ATOM 1421 O O . ASP A 1 187 ? 10.137 3.172 -3.818 1.00 89.31 187 ASP A O 1
ATOM 1425 N N . ALA A 1 188 ? 10.942 2.885 -5.891 1.00 92.94 188 ALA A N 1
ATOM 1426 C CA . ALA A 1 188 ? 10.023 3.829 -6.504 1.00 92.94 188 ALA A CA 1
ATOM 1427 C C . ALA A 1 188 ? 8.647 3.220 -6.733 1.00 92.94 188 ALA A C 1
ATOM 1429 O O . ALA A 1 188 ? 8.502 2.081 -7.166 1.00 92.94 188 ALA A O 1
ATOM 1430 N N . GLU A 1 189 ? 7.628 4.052 -6.540 1.00 93.56 189 GLU A N 1
ATOM 1431 C CA . GLU A 1 189 ? 6.258 3.721 -6.903 1.00 93.56 189 GLU A CA 1
ATOM 1432 C C . GLU A 1 189 ? 5.823 4.571 -8.097 1.00 93.56 189 GLU A C 1
ATOM 1434 O O . GLU A 1 189 ? 6.173 4.272 -9.238 1.00 93.56 189 GLU A O 1
ATOM 1439 N N . ILE A 1 190 ? 5.106 5.679 -7.886 1.00 95.06 190 ILE A N 1
ATOM 1440 C CA . ILE A 1 190 ? 4.734 6.560 -8.992 1.00 95.06 190 ILE A CA 1
ATOM 1441 C C . ILE A 1 190 ? 5.910 7.470 -9.350 1.00 95.06 190 ILE A C 1
ATOM 1443 O O . ILE A 1 190 ? 6.288 8.375 -8.601 1.00 95.06 190 ILE A O 1
ATOM 1447 N N . VAL A 1 191 ? 6.416 7.300 -10.569 1.00 97.00 191 VAL A N 1
ATOM 1448 C CA . VAL A 1 191 ? 7.413 8.176 -11.180 1.00 97.00 191 VAL A CA 1
ATOM 1449 C C . VAL A 1 191 ? 6.733 9.177 -12.102 1.00 97.00 191 VAL A C 1
ATOM 1451 O O . VAL A 1 191 ? 6.048 8.826 -13.069 1.00 97.00 191 VAL A O 1
ATOM 1454 N N . VAL A 1 192 ? 6.934 10.461 -11.816 1.00 96.88 192 VAL A N 1
ATOM 1455 C CA . VAL A 1 192 ? 6.443 11.580 -12.619 1.00 96.88 192 VAL A CA 1
ATOM 1456 C C . VAL A 1 192 ? 7.560 12.078 -13.536 1.00 96.88 192 VAL A C 1
ATOM 1458 O O . VAL A 1 192 ? 8.524 12.692 -13.087 1.00 96.88 192 VAL A O 1
ATOM 1461 N N . PHE A 1 193 ? 7.400 11.892 -14.847 1.00 97.00 193 PHE A N 1
ATOM 1462 C CA . PHE A 1 193 ? 8.359 12.339 -15.870 1.00 97.00 193 PHE A CA 1
ATOM 1463 C C . PHE A 1 193 ? 8.234 13.845 -16.150 1.00 97.00 193 PHE A C 1
ATOM 1465 O O . PHE A 1 193 ? 7.880 14.301 -17.242 1.00 97.00 193 PHE A O 1
ATOM 1472 N N . LYS A 1 194 ? 8.475 14.641 -15.107 1.00 97.19 194 LYS A N 1
ATOM 1473 C CA . LYS A 1 194 ? 8.507 16.105 -15.129 1.00 97.19 194 LYS A CA 1
ATOM 1474 C C . LYS A 1 194 ? 9.649 16.625 -14.270 1.00 97.19 194 LYS A C 1
ATOM 1476 O O . LYS A 1 194 ? 10.097 15.954 -13.351 1.00 97.19 194 LYS A O 1
ATOM 1481 N N . THR A 1 195 ? 10.029 17.878 -14.497 1.00 95.62 195 THR A N 1
ATOM 1482 C CA . THR A 1 195 ? 11.058 18.575 -13.706 1.00 95.62 195 THR A CA 1
ATOM 1483 C C . THR A 1 195 ? 10.627 18.923 -12.277 1.00 95.62 195 THR A C 1
ATOM 1485 O O . THR A 1 195 ? 11.472 19.212 -11.438 1.00 95.62 195 THR A O 1
ATOM 1488 N N . ALA A 1 196 ? 9.320 18.930 -11.994 1.00 94.94 196 ALA A N 1
ATOM 1489 C CA . ALA A 1 196 ? 8.749 19.138 -10.664 1.00 94.94 196 ALA A CA 1
ATOM 1490 C C . ALA A 1 196 ? 7.311 18.595 -10.605 1.00 94.94 196 ALA A C 1
ATOM 1492 O O . ALA A 1 196 ? 6.575 18.679 -11.595 1.00 94.94 196 ALA A O 1
ATOM 1493 N N . LEU A 1 197 ? 6.877 18.128 -9.427 1.00 93.31 197 LEU A N 1
ATOM 1494 C CA . LEU A 1 197 ? 5.501 17.660 -9.194 1.00 93.31 197 LEU A CA 1
ATOM 1495 C C . LEU A 1 197 ? 4.458 18.752 -9.476 1.00 93.31 197 LEU A C 1
ATOM 1497 O O . LEU A 1 197 ? 3.445 18.515 -10.134 1.00 93.31 197 LEU A O 1
ATOM 1501 N N . THR A 1 198 ? 4.733 19.980 -9.027 1.00 92.00 198 THR A N 1
ATOM 1502 C CA . THR A 1 198 ? 3.861 21.140 -9.247 1.00 92.00 198 THR A CA 1
ATOM 1503 C C . THR A 1 198 ? 4.533 22.143 -10.176 1.00 92.00 198 THR A C 1
ATOM 1505 O O . THR A 1 198 ? 5.607 22.652 -9.880 1.00 92.00 198 THR A O 1
ATOM 1508 N N . GLY A 1 199 ? 3.885 22.456 -11.301 1.00 92.00 199 GLY A N 1
ATOM 1509 C CA . GLY A 1 199 ? 4.359 23.473 -12.249 1.00 92.00 199 GLY A CA 1
ATOM 1510 C C . GLY A 1 199 ? 5.561 23.068 -13.114 1.00 92.00 199 GLY A C 1
ATOM 1511 O O . GLY A 1 199 ? 6.007 23.888 -13.913 1.00 92.00 199 GLY A O 1
ATOM 1512 N N . GLY A 1 200 ? 6.063 21.834 -12.991 1.00 92.38 200 GLY A N 1
ATOM 1513 C CA . GLY A 1 200 ? 7.142 21.309 -13.826 1.00 92.38 200 GLY A CA 1
ATOM 1514 C C . GLY A 1 200 ? 6.729 21.082 -15.282 1.00 92.38 200 GLY A C 1
ATOM 1515 O O . GLY A 1 200 ? 5.560 20.833 -15.599 1.00 92.38 200 GLY A O 1
ATOM 1516 N N . THR A 1 201 ? 7.715 21.144 -16.169 1.00 96.50 201 THR A N 1
ATOM 1517 C CA . THR A 1 201 ? 7.601 20.768 -17.584 1.00 96.50 201 THR A CA 1
ATOM 1518 C C . THR A 1 201 ? 7.895 19.281 -17.755 1.00 96.50 201 THR A C 1
ATOM 1520 O O . THR A 1 201 ? 8.549 18.690 -16.898 1.00 96.50 201 THR A O 1
ATOM 1523 N N . GLY A 1 202 ? 7.401 18.670 -18.836 1.00 97.12 202 GLY A N 1
ATOM 1524 C CA . GLY A 1 202 ? 7.748 17.284 -19.170 1.00 97.12 202 GLY A CA 1
ATOM 1525 C C . GLY A 1 202 ? 9.252 17.123 -19.388 1.00 97.12 202 GLY A C 1
ATOM 1526 O O . GLY A 1 202 ? 9.899 18.069 -19.841 1.00 97.12 202 GLY A O 1
ATOM 1527 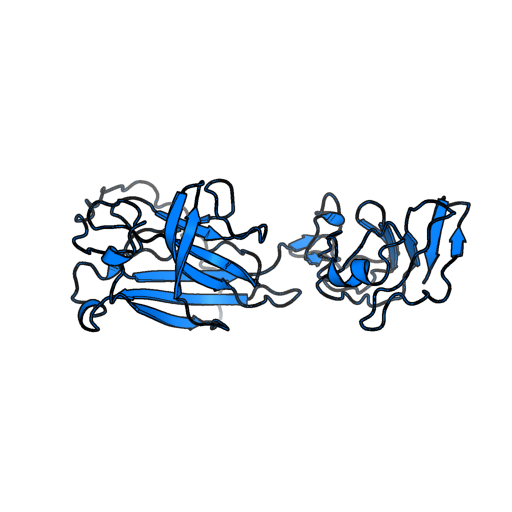N N . LEU A 1 203 ? 9.782 15.953 -19.036 1.00 96.88 203 LEU A N 1
ATOM 1528 C CA . LEU A 1 203 ? 11.135 15.561 -19.428 1.00 96.88 203 LEU A CA 1
ATOM 1529 C C . LEU A 1 203 ? 11.173 15.270 -20.936 1.00 96.88 203 LEU A C 1
ATOM 1531 O O . LEU A 1 203 ? 10.159 14.901 -21.537 1.00 96.88 203 LEU A O 1
ATOM 1535 N N . GLU A 1 204 ? 12.334 15.486 -21.544 1.00 96.62 204 GLU A N 1
ATOM 1536 C CA . GLU A 1 204 ? 12.574 15.287 -22.972 1.00 96.62 204 GLU A CA 1
ATOM 1537 C C . GLU A 1 204 ? 13.925 14.604 -23.164 1.00 96.62 204 GLU A C 1
ATOM 1539 O O . GLU A 1 204 ? 14.880 14.914 -22.458 1.00 96.62 204 GLU A O 1
ATOM 1544 N N . GLY A 1 205 ? 14.011 13.743 -24.173 1.00 96.81 205 GLY A N 1
ATOM 1545 C CA . GLY A 1 205 ? 15.204 12.961 -24.465 1.00 96.81 205 GLY A CA 1
ATOM 1546 C C . GLY A 1 205 ? 15.207 11.587 -23.805 1.00 96.81 205 GLY A C 1
ATOM 1547 O O . GLY A 1 205 ? 14.187 11.109 -23.311 1.00 96.81 205 GLY A O 1
ATOM 1548 N N . GLU A 1 206 ? 16.363 10.945 -23.906 1.00 97.56 206 GLU A N 1
ATOM 1549 C CA . GLU A 1 206 ? 16.653 9.611 -23.392 1.00 97.56 206 GLU A CA 1
ATOM 1550 C C . GLU A 1 206 ? 17.060 9.681 -21.921 1.00 97.56 206 GLU A C 1
ATOM 1552 O O . GLU A 1 206 ? 17.884 10.514 -21.545 1.00 97.56 206 GLU A O 1
ATOM 1557 N N . GLU A 1 207 ? 16.467 8.813 -21.109 1.00 96.88 207 GLU A N 1
ATOM 1558 C CA . GLU A 1 207 ? 16.773 8.655 -19.691 1.00 96.88 207 GLU A CA 1
ATOM 1559 C C . GLU A 1 207 ? 17.121 7.196 -19.408 1.00 96.88 207 GLU A C 1
ATOM 1561 O O . GLU A 1 207 ? 16.491 6.286 -19.955 1.00 96.88 207 GLU A O 1
ATOM 1566 N N . THR A 1 208 ? 18.072 6.983 -18.501 1.00 95.44 208 THR A N 1
ATOM 1567 C CA . THR A 1 208 ? 18.403 5.666 -17.951 1.00 95.44 208 THR A CA 1
ATOM 1568 C C . THR A 1 208 ? 17.722 5.516 -16.596 1.00 95.44 208 THR A C 1
ATOM 1570 O O . THR A 1 208 ? 17.978 6.284 -15.669 1.00 95.44 208 THR A O 1
ATOM 1573 N N . LEU A 1 209 ? 16.819 4.547 -16.491 1.00 95.62 209 LEU A N 1
ATOM 1574 C CA . LEU A 1 209 ? 16.092 4.224 -15.270 1.00 95.62 209 LEU A CA 1
ATOM 1575 C C . LEU A 1 209 ? 16.766 3.024 -14.599 1.00 95.62 209 LEU A C 1
ATOM 1577 O O . LEU A 1 209 ? 16.736 1.934 -15.160 1.00 95.62 209 LEU A O 1
ATOM 1581 N N . THR A 1 210 ? 17.339 3.220 -13.410 1.00 93.31 210 THR A N 1
ATOM 1582 C CA . THR A 1 210 ? 18.078 2.184 -12.665 1.00 93.31 210 THR A CA 1
ATOM 1583 C C . THR A 1 210 ? 17.255 1.639 -11.495 1.00 93.31 210 THR A C 1
ATOM 1585 O O . THR A 1 210 ? 16.861 2.399 -10.610 1.00 93.31 210 THR A O 1
ATOM 1588 N N . PHE A 1 211 ? 17.036 0.324 -11.474 1.00 91.44 211 PHE A N 1
ATOM 1589 C CA . PHE A 1 211 ? 16.258 -0.432 -10.486 1.00 91.44 211 PHE A CA 1
ATOM 1590 C C . PHE A 1 211 ? 17.144 -1.492 -9.805 1.00 91.44 211 PHE A C 1
ATOM 1592 O O . PHE A 1 211 ? 16.920 -2.696 -9.939 1.00 91.44 211 PHE A O 1
ATOM 1599 N N . GLY A 1 212 ? 18.209 -1.067 -9.123 1.00 86.06 212 GLY A N 1
ATOM 1600 C CA . GLY A 1 212 ? 19.232 -2.000 -8.636 1.00 86.06 212 GLY A CA 1
ATOM 1601 C C . GLY A 1 212 ? 20.011 -2.646 -9.790 1.00 86.06 212 GLY A C 1
ATOM 1602 O O . GLY A 1 212 ? 20.686 -1.937 -10.529 1.00 86.06 212 GLY A O 1
ATOM 1603 N N . ASP A 1 213 ? 19.898 -3.968 -9.960 1.00 85.69 213 ASP A N 1
ATOM 1604 C CA . ASP A 1 213 ? 20.643 -4.763 -10.961 1.00 85.69 213 ASP A CA 1
ATOM 1605 C C . ASP A 1 213 ? 19.977 -4.778 -12.358 1.00 85.69 213 ASP A C 1
ATOM 1607 O O . ASP A 1 213 ? 20.241 -5.630 -13.210 1.00 85.69 213 ASP A O 1
ATOM 1611 N N . PHE A 1 214 ? 19.089 -3.819 -12.609 1.00 89.19 214 PHE A N 1
ATOM 1612 C CA . PHE A 1 214 ? 18.355 -3.656 -13.859 1.00 89.19 214 PHE A CA 1
ATOM 1613 C C . PHE A 1 214 ? 18.369 -2.189 -14.289 1.00 89.19 214 PHE A C 1
ATOM 1615 O O . PHE A 1 214 ? 18.050 -1.302 -13.497 1.00 89.19 214 PHE A O 1
ATOM 1622 N N . GLU A 1 215 ? 18.686 -1.929 -15.554 1.00 94.56 215 GLU A N 1
ATOM 1623 C CA . GLU A 1 215 ? 18.583 -0.605 -16.163 1.00 94.56 215 GLU A CA 1
ATOM 1624 C C . GLU A 1 215 ? 17.685 -0.620 -17.399 1.00 94.56 215 GLU A C 1
ATOM 1626 O O . GLU A 1 215 ? 17.661 -1.572 -18.179 1.00 94.56 215 GLU A O 1
ATOM 1631 N N . PHE A 1 216 ? 16.948 0.469 -17.598 1.00 96.25 216 PHE A N 1
ATOM 1632 C CA . PHE A 1 216 ? 16.103 0.667 -18.766 1.00 96.25 216 PHE A CA 1
ATOM 1633 C C . PHE A 1 216 ? 16.349 2.043 -19.377 1.00 96.25 216 PHE A C 1
ATOM 1635 O O . PHE A 1 216 ? 16.033 3.068 -18.775 1.00 96.25 216 PHE A O 1
ATOM 1642 N N . GLU A 1 217 ? 16.906 2.064 -20.581 1.00 97.25 217 GLU A N 1
ATOM 1643 C CA . GLU A 1 217 ? 17.167 3.281 -21.344 1.00 97.25 217 GLU A CA 1
ATOM 1644 C C . GLU A 1 217 ? 16.008 3.552 -22.302 1.00 97.25 217 GLU A C 1
ATOM 1646 O O . GLU A 1 217 ? 15.685 2.727 -23.161 1.00 97.25 217 GLU A O 1
ATOM 1651 N N . VAL A 1 218 ? 15.343 4.696 -22.160 1.00 97.94 218 VAL A N 1
ATOM 1652 C CA . VAL A 1 218 ? 14.163 5.023 -22.967 1.00 97.94 218 VAL A CA 1
ATOM 1653 C C . VAL A 1 218 ? 14.015 6.523 -23.164 1.00 97.94 218 VAL A C 1
ATOM 1655 O O . VAL A 1 218 ? 14.272 7.326 -22.273 1.00 97.94 218 VAL A O 1
ATOM 1658 N N . ASP A 1 219 ? 13.535 6.919 -24.341 1.00 98.00 219 ASP A N 1
ATOM 1659 C CA . ASP A 1 219 ? 13.127 8.298 -24.587 1.00 98.00 219 ASP A CA 1
ATOM 1660 C C . ASP A 1 219 ? 11.800 8.595 -23.868 1.00 98.00 219 ASP A C 1
ATOM 1662 O O . ASP A 1 219 ? 10.743 8.077 -24.236 1.00 98.00 219 ASP A O 1
ATOM 1666 N N . VAL A 1 220 ? 11.849 9.464 -22.859 1.00 97.56 220 VAL A N 1
ATOM 1667 C CA . VAL A 1 220 ? 10.704 9.825 -22.006 1.00 97.56 220 VAL A CA 1
ATOM 1668 C C . VAL A 1 220 ? 9.943 11.050 -22.517 1.00 97.56 220 VAL A C 1
ATOM 1670 O O . VAL A 1 220 ? 9.039 11.557 -21.848 1.00 97.56 220 VAL A O 1
ATOM 1673 N N . THR A 1 221 ? 10.268 11.556 -23.709 1.00 97.75 221 THR A N 1
ATOM 1674 C CA . THR A 1 221 ? 9.591 12.730 -24.273 1.00 97.75 221 THR A CA 1
ATOM 1675 C C . THR A 1 221 ? 8.098 12.458 -24.418 1.00 97.75 221 THR A C 1
ATOM 1677 O O . THR A 1 221 ? 7.667 11.565 -25.155 1.00 97.75 221 THR A O 1
ATOM 1680 N N . GLY A 1 222 ? 7.290 13.268 -23.734 1.00 96.62 222 GLY A N 1
ATOM 1681 C CA .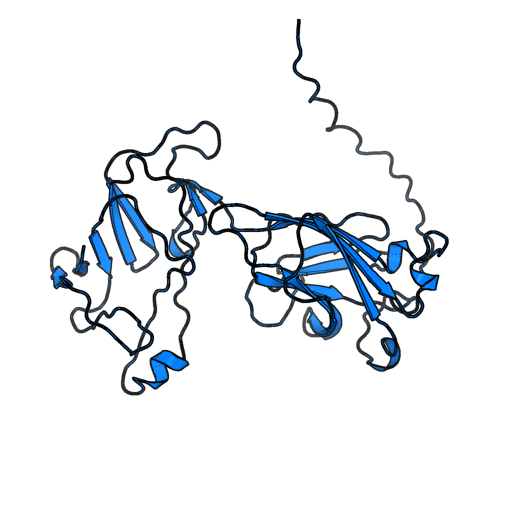 GLY A 1 222 ? 5.834 13.119 -23.716 1.00 96.62 222 GLY A CA 1
ATOM 1682 C C . GLY A 1 222 ? 5.332 11.951 -22.860 1.00 96.62 222 GLY A C 1
ATOM 1683 O O . GLY A 1 222 ? 4.146 11.623 -22.939 1.00 96.62 222 GLY A O 1
ATOM 1684 N N . GLN A 1 223 ? 6.198 11.329 -22.058 1.00 97.62 223 GLN A N 1
ATOM 1685 C CA . GLN A 1 223 ? 5.822 10.306 -21.090 1.00 97.62 223 GLN A CA 1
ATOM 1686 C C . GLN A 1 223 ? 5.052 10.958 -19.931 1.00 97.62 223 GLN A C 1
ATOM 1688 O O . GLN A 1 223 ? 5.452 11.977 -19.365 1.00 97.62 223 GLN A O 1
ATOM 1693 N N . GLY A 1 224 ? 3.888 10.396 -19.605 1.00 95.44 224 GLY A N 1
ATOM 1694 C CA . GLY A 1 224 ? 3.134 10.757 -18.403 1.00 95.44 224 GLY A CA 1
ATOM 1695 C C . GLY A 1 224 ? 3.689 10.035 -17.179 1.00 95.44 224 GLY A C 1
ATOM 1696 O O . GLY A 1 224 ? 4.641 9.275 -17.293 1.00 95.44 224 GLY A O 1
ATOM 1697 N N . LYS A 1 225 ? 3.074 10.217 -16.008 1.00 95.88 225 LYS A N 1
ATOM 1698 C CA . LYS A 1 225 ? 3.466 9.430 -14.833 1.00 95.88 225 LYS A CA 1
ATOM 1699 C C . LYS A 1 225 ? 3.164 7.939 -15.009 1.00 95.88 225 LYS A C 1
ATOM 1701 O O . LYS A 1 225 ? 2.139 7.603 -15.602 1.00 95.88 225 LYS A O 1
ATOM 1706 N N . LEU A 1 226 ? 4.034 7.088 -14.475 1.00 96.81 226 LEU A N 1
ATOM 1707 C CA . LEU A 1 226 ? 3.891 5.630 -14.447 1.00 96.81 226 LEU A CA 1
ATOM 1708 C C . LEU A 1 226 ? 4.057 5.130 -13.019 1.00 96.81 226 LEU A C 1
ATOM 1710 O O . LEU A 1 226 ? 4.771 5.753 -12.240 1.00 96.81 226 LEU A O 1
ATOM 1714 N N . ASN A 1 227 ? 3.413 4.014 -12.695 1.00 95.50 227 ASN A N 1
ATOM 1715 C CA . ASN A 1 227 ? 3.718 3.275 -11.481 1.00 95.50 227 ASN A CA 1
ATOM 1716 C C . ASN A 1 227 ? 4.780 2.226 -11.814 1.00 95.50 227 ASN A C 1
ATOM 1718 O O . ASN A 1 227 ? 4.508 1.297 -12.569 1.00 95.50 227 ASN A O 1
ATOM 1722 N N . LEU A 1 228 ? 5.989 2.438 -11.308 1.00 95.75 228 LEU A N 1
ATOM 1723 C CA . LEU A 1 228 ? 7.152 1.583 -11.519 1.00 95.75 228 LEU A CA 1
ATOM 1724 C C . LEU A 1 228 ? 7.464 0.729 -10.281 1.00 95.75 228 LEU A C 1
ATOM 1726 O O . LEU A 1 228 ? 8.580 0.222 -10.169 1.00 95.75 228 LEU A O 1
ATOM 1730 N N . LYS A 1 229 ? 6.480 0.551 -9.384 1.00 92.94 229 LYS A N 1
ATOM 1731 C CA . LYS A 1 229 ? 6.586 -0.342 -8.229 1.00 92.94 229 LYS A CA 1
ATOM 1732 C C . LYS A 1 229 ? 7.013 -1.729 -8.686 1.00 92.94 229 LYS A C 1
ATOM 1734 O O . LYS A 1 229 ? 6.381 -2.340 -9.558 1.00 92.94 229 LYS A O 1
ATOM 1739 N N . ASN A 1 230 ? 8.115 -2.182 -8.112 1.00 92.94 230 ASN A N 1
ATOM 1740 C CA . ASN A 1 230 ? 8.763 -3.432 -8.449 1.00 92.94 230 ASN A CA 1
ATOM 1741 C C . ASN A 1 230 ? 9.232 -4.155 -7.185 1.00 92.94 230 ASN A C 1
ATOM 1743 O O . ASN A 1 230 ? 9.389 -3.543 -6.132 1.00 92.94 230 ASN A O 1
ATOM 1747 N N . ASN A 1 231 ? 9.426 -5.465 -7.301 1.00 91.38 231 ASN A N 1
ATOM 1748 C CA . ASN A 1 231 ? 9.966 -6.302 -6.237 1.00 91.38 231 ASN A CA 1
ATOM 1749 C C . ASN A 1 231 ? 10.796 -7.456 -6.819 1.00 91.38 231 ASN A C 1
ATOM 1751 O O . ASN A 1 231 ? 10.735 -7.755 -8.017 1.00 91.38 231 ASN A O 1
ATOM 1755 N N . VAL A 1 232 ? 11.546 -8.114 -5.935 1.00 91.75 232 VAL A N 1
ATOM 1756 C CA . VAL A 1 232 ? 12.348 -9.312 -6.228 1.00 91.75 232 VAL A CA 1
ATOM 1757 C C . VAL A 1 232 ? 11.845 -10.533 -5.451 1.00 91.75 232 VAL A C 1
ATOM 1759 O O . VAL A 1 232 ? 12.605 -11.439 -5.101 1.00 91.75 232 VAL A O 1
ATOM 1762 N N . ASP A 1 233 ? 10.551 -10.543 -5.124 1.00 91.50 233 ASP A N 1
ATOM 1763 C CA . ASP A 1 233 ? 9.976 -11.542 -4.235 1.00 91.50 233 ASP A CA 1
ATOM 1764 C C . ASP A 1 233 ? 9.983 -12.938 -4.859 1.00 91.50 233 ASP A C 1
ATOM 1766 O O . ASP A 1 233 ? 9.695 -13.154 -6.039 1.00 91.50 233 ASP A O 1
ATOM 1770 N N . PHE A 1 234 ? 10.281 -13.934 -4.024 1.00 90.75 234 PHE A N 1
ATOM 1771 C CA . PHE A 1 234 ? 10.387 -15.312 -4.477 1.00 90.75 234 PHE A CA 1
ATOM 1772 C C . PHE A 1 234 ? 9.013 -15.931 -4.763 1.00 90.75 234 PHE A C 1
ATOM 1774 O O . PHE A 1 234 ? 8.232 -16.216 -3.846 1.00 90.75 234 PHE A O 1
ATOM 1781 N N . ASN A 1 235 ? 8.751 -16.261 -6.029 1.00 91.19 235 ASN A N 1
ATOM 1782 C CA . ASN A 1 235 ? 7.546 -16.982 -6.421 1.00 91.19 235 ASN A CA 1
ATOM 1783 C C . ASN A 1 235 ? 7.727 -18.503 -6.266 1.00 91.19 235 ASN A C 1
ATOM 1785 O O . ASN A 1 235 ? 8.258 -19.187 -7.143 1.00 91.19 235 ASN A O 1
ATOM 1789 N N . LYS A 1 236 ? 7.227 -19.050 -5.150 1.00 91.31 236 LYS A N 1
ATOM 1790 C CA . LYS A 1 236 ? 7.313 -20.489 -4.832 1.00 91.31 236 LYS A CA 1
ATOM 1791 C C . LYS A 1 236 ? 6.617 -21.386 -5.852 1.00 91.31 236 LYS A C 1
ATOM 1793 O O . LYS A 1 236 ? 7.114 -22.476 -6.120 1.00 91.31 236 LYS A O 1
ATOM 1798 N N . GLU A 1 237 ? 5.464 -20.970 -6.372 1.00 91.31 237 GLU A N 1
ATOM 1799 C CA . GLU A 1 237 ? 4.685 -21.786 -7.310 1.00 91.31 237 GLU A CA 1
ATOM 1800 C C . GLU A 1 237 ? 5.407 -21.906 -8.650 1.00 91.31 237 GLU A C 1
ATOM 1802 O O . GLU A 1 237 ? 5.516 -23.004 -9.196 1.00 91.31 237 GLU A O 1
ATOM 1807 N N . PHE A 1 238 ? 5.977 -20.799 -9.132 1.00 92.44 238 PHE A N 1
ATOM 1808 C CA . PHE A 1 238 ? 6.775 -20.802 -10.350 1.00 92.44 238 PHE A CA 1
ATOM 1809 C C . PHE A 1 238 ? 8.089 -21.562 -10.170 1.00 92.44 238 PHE A C 1
ATOM 1811 O O . PHE A 1 238 ? 8.412 -22.439 -10.970 1.00 92.44 238 PHE A O 1
ATOM 1818 N N . ALA A 1 239 ? 8.822 -21.285 -9.089 1.00 91.88 239 ALA A N 1
ATOM 1819 C CA . ALA A 1 239 ? 10.094 -21.945 -8.812 1.00 91.88 239 ALA A CA 1
ATOM 1820 C C . ALA A 1 239 ? 9.947 -23.466 -8.629 1.00 91.88 239 ALA A C 1
ATOM 1822 O O . ALA A 1 239 ? 10.843 -24.218 -9.000 1.00 91.88 239 ALA A O 1
ATOM 1823 N N . ALA A 1 240 ? 8.803 -23.948 -8.130 1.00 93.06 240 ALA A N 1
ATOM 1824 C CA . ALA A 1 240 ? 8.531 -25.381 -8.009 1.00 93.06 240 ALA A CA 1
ATOM 1825 C C . ALA A 1 240 ? 8.459 -26.115 -9.362 1.00 93.06 240 ALA A C 1
ATOM 1827 O O . ALA A 1 240 ? 8.670 -27.327 -9.403 1.00 93.06 240 ALA A O 1
ATOM 1828 N N . MET A 1 241 ? 8.187 -25.414 -10.470 1.00 93.88 241 MET A N 1
ATOM 1829 C CA . MET A 1 241 ? 8.241 -25.999 -11.818 1.00 93.88 241 MET A CA 1
ATOM 1830 C C . MET A 1 241 ? 9.680 -26.246 -12.300 1.00 93.88 241 MET A C 1
ATOM 1832 O O . MET A 1 241 ? 9.892 -27.007 -13.244 1.00 93.88 241 MET A O 1
ATOM 1836 N N . TYR A 1 242 ? 10.656 -25.626 -11.636 1.00 94.19 242 TYR A N 1
ATOM 1837 C CA . TYR A 1 242 ? 12.069 -25.596 -11.999 1.00 94.19 242 TYR A CA 1
ATOM 1838 C C . TYR A 1 242 ? 12.947 -25.831 -10.760 1.00 94.19 242 TYR A C 1
ATOM 1840 O O . TYR A 1 242 ? 13.929 -25.130 -10.541 1.00 94.19 242 TYR A O 1
ATOM 1848 N N . ASP A 1 243 ? 12.601 -26.829 -9.942 1.00 91.75 243 ASP A N 1
ATOM 1849 C CA . ASP A 1 243 ? 13.255 -27.149 -8.658 1.00 91.75 243 ASP A CA 1
ATOM 1850 C C . ASP A 1 243 ? 14.762 -27.474 -8.749 1.00 91.75 243 ASP A C 1
ATOM 1852 O O . ASP A 1 243 ? 15.465 -27.529 -7.738 1.00 91.75 243 ASP A O 1
ATOM 1856 N N . TYR A 1 244 ? 15.258 -27.680 -9.966 1.00 91.31 244 TYR A N 1
ATOM 1857 C CA . TYR A 1 244 ? 16.657 -27.898 -10.304 1.00 91.31 244 TYR A CA 1
ATOM 1858 C C . TYR A 1 244 ? 17.448 -26.603 -10.559 1.00 91.31 244 TYR A C 1
ATOM 1860 O O . TYR A 1 244 ? 18.658 -26.681 -10.783 1.00 91.31 244 TYR A O 1
ATOM 1868 N N . ALA A 1 245 ? 16.792 -25.441 -10.577 1.00 90.50 245 ALA A N 1
ATOM 1869 C CA . ALA A 1 245 ? 17.395 -24.147 -10.871 1.00 90.50 245 ALA A CA 1
ATOM 1870 C C . ALA A 1 245 ? 17.316 -23.204 -9.662 1.00 90.50 245 ALA A C 1
ATOM 1872 O O . ALA A 1 245 ? 16.319 -23.166 -8.942 1.00 90.50 245 ALA A O 1
ATOM 1873 N N . ASN A 1 246 ? 18.366 -22.404 -9.475 1.00 90.62 246 ASN A N 1
ATOM 1874 C CA . ASN A 1 246 ? 18.293 -21.217 -8.629 1.00 90.62 246 ASN A CA 1
ATOM 1875 C C . ASN A 1 246 ? 17.689 -20.097 -9.481 1.00 90.62 246 ASN A C 1
ATOM 1877 O O . ASN A 1 246 ? 18.191 -19.842 -10.575 1.00 90.62 246 ASN A O 1
ATOM 1881 N N . ILE A 1 247 ? 16.596 -19.494 -9.016 1.00 92.31 247 ILE A N 1
ATOM 1882 C CA . ILE A 1 247 ? 15.831 -18.503 -9.776 1.00 92.31 247 ILE A CA 1
ATOM 1883 C C . ILE A 1 247 ? 15.658 -17.262 -8.916 1.00 92.31 247 ILE A C 1
ATOM 1885 O O . ILE A 1 247 ? 15.092 -17.347 -7.823 1.00 92.31 247 ILE A O 1
ATOM 1889 N N . ASP A 1 248 ? 16.091 -16.137 -9.467 1.00 91.56 248 ASP A N 1
ATOM 1890 C CA . ASP A 1 248 ? 15.796 -14.802 -8.968 1.00 91.56 248 ASP A CA 1
ATOM 1891 C C . ASP A 1 248 ? 14.694 -14.173 -9.829 1.00 91.56 248 ASP A C 1
ATOM 1893 O O . ASP A 1 248 ? 14.536 -14.502 -11.010 1.00 91.56 248 ASP A O 1
ATOM 1897 N N . PHE A 1 249 ? 13.899 -13.294 -9.226 1.00 91.88 249 PHE A N 1
ATOM 1898 C CA . PHE A 1 249 ? 12.757 -12.659 -9.877 1.00 91.88 249 PHE A CA 1
ATOM 1899 C C . PHE A 1 249 ? 12.931 -11.146 -9.898 1.00 91.88 249 PHE A C 1
ATOM 1901 O O . PHE A 1 249 ? 13.477 -10.566 -8.967 1.00 91.88 249 PHE A O 1
ATOM 1908 N N . ILE A 1 250 ? 12.404 -10.518 -10.945 1.00 91.62 250 ILE A N 1
ATOM 1909 C CA . ILE A 1 250 ? 12.124 -9.084 -10.993 1.00 91.62 250 ILE A CA 1
ATOM 1910 C C . ILE A 1 250 ? 10.694 -8.960 -11.509 1.00 91.62 250 ILE A C 1
ATOM 1912 O O . ILE A 1 250 ? 10.380 -9.448 -12.597 1.00 91.62 250 ILE A O 1
ATOM 1916 N N . THR A 1 251 ? 9.824 -8.334 -10.723 1.00 92.12 251 THR A N 1
ATOM 1917 C CA . THR A 1 251 ? 8.400 -8.189 -11.045 1.00 92.12 251 THR A CA 1
ATOM 1918 C C . THR A 1 251 ? 8.010 -6.723 -10.996 1.00 92.12 251 THR A C 1
ATOM 1920 O O . THR A 1 251 ? 8.259 -6.063 -9.996 1.00 92.12 251 THR A O 1
ATOM 1923 N N . PHE A 1 252 ? 7.350 -6.225 -12.045 1.00 92.62 252 PHE A N 1
ATOM 1924 C CA . PHE A 1 252 ? 6.679 -4.923 -12.030 1.00 92.62 252 PHE A CA 1
ATOM 1925 C C . PHE A 1 252 ? 5.188 -5.124 -11.757 1.00 92.62 252 PHE A C 1
ATOM 1927 O O . PHE A 1 252 ? 4.456 -5.612 -12.617 1.00 92.62 252 PHE A O 1
ATOM 1934 N N . GLU A 1 253 ? 4.728 -4.735 -10.570 1.00 90.19 253 GLU A N 1
ATOM 1935 C CA . GLU A 1 253 ? 3.398 -5.108 -10.057 1.00 90.19 253 GLU A CA 1
ATOM 1936 C C . GLU A 1 253 ? 2.237 -4.494 -10.842 1.00 90.19 253 GLU A C 1
ATOM 1938 O 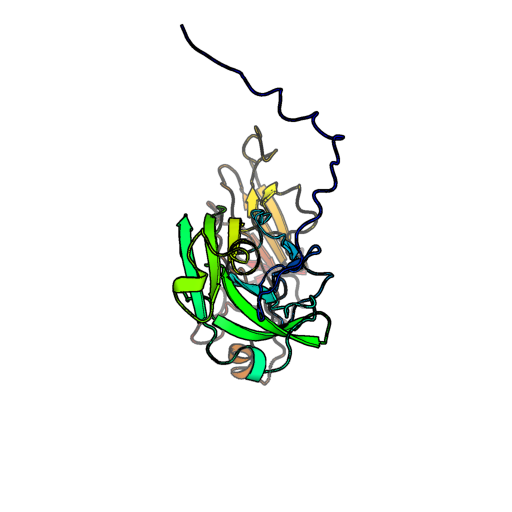O . GLU A 1 253 ? 1.141 -5.050 -10.878 1.00 90.19 253 GLU A O 1
ATOM 1943 N N . LYS A 1 254 ? 2.465 -3.327 -11.453 1.00 91.81 254 LYS A N 1
ATOM 1944 C CA . LYS A 1 254 ? 1.429 -2.527 -12.124 1.00 91.81 254 LYS A CA 1
ATOM 1945 C C . LYS A 1 254 ? 1.560 -2.502 -13.647 1.00 91.81 254 LYS A C 1
ATOM 1947 O O . LYS A 1 254 ? 1.003 -1.613 -14.284 1.00 91.81 254 LYS A O 1
ATOM 1952 N N . GLU A 1 255 ? 2.312 -3.449 -14.215 1.00 92.31 255 GLU A N 1
ATOM 1953 C CA . GLU A 1 255 ? 2.478 -3.641 -15.667 1.00 92.31 255 GLU A CA 1
ATOM 1954 C C . GLU A 1 255 ? 2.683 -2.314 -16.447 1.00 92.31 255 GLU A C 1
ATOM 1956 O O . GLU A 1 255 ? 1.938 -2.004 -17.388 1.00 92.31 255 GLU A O 1
ATOM 1961 N N . PRO A 1 256 ? 3.660 -1.468 -16.054 1.00 93.62 256 PRO A N 1
ATOM 1962 C CA . PRO A 1 256 ? 3.816 -0.145 -16.642 1.00 93.62 256 PRO A CA 1
ATOM 1963 C C . PRO A 1 256 ? 4.106 -0.225 -18.142 1.00 93.62 256 PRO A C 1
ATOM 1965 O O . PRO A 1 256 ? 4.891 -1.044 -18.611 1.00 93.62 256 PRO A O 1
ATOM 1968 N N . THR A 1 257 ? 3.504 0.686 -18.908 1.00 94.62 257 THR A N 1
ATOM 1969 C CA . THR A 1 257 ? 3.729 0.797 -20.354 1.00 94.62 257 THR A CA 1
ATOM 1970 C C . THR A 1 257 ? 4.329 2.155 -20.700 1.00 94.62 257 THR A C 1
ATOM 1972 O O . THR A 1 257 ? 3.700 3.198 -20.501 1.00 94.62 257 THR A O 1
ATOM 1975 N N . PHE A 1 258 ? 5.533 2.139 -21.268 1.00 96.62 258 PHE A N 1
ATOM 1976 C CA . PHE A 1 258 ? 6.172 3.329 -21.824 1.00 96.62 258 PHE A CA 1
ATOM 1977 C C . PHE A 1 258 ? 5.571 3.694 -23.186 1.00 96.62 258 PHE A C 1
ATOM 1979 O O . PHE A 1 258 ? 5.126 2.839 -23.953 1.00 96.62 258 PHE A O 1
ATOM 1986 N N . ASN A 1 259 ? 5.558 4.986 -23.511 1.00 96.12 259 ASN A N 1
ATOM 1987 C CA . ASN A 1 259 ? 5.037 5.492 -24.784 1.00 96.12 259 ASN A CA 1
ATOM 1988 C C . ASN A 1 259 ? 5.973 5.226 -25.983 1.00 96.12 259 ASN A C 1
ATOM 1990 O O . ASN A 1 259 ? 5.576 5.439 -27.133 1.00 96.12 259 ASN A O 1
ATOM 1994 N N . LYS A 1 260 ? 7.203 4.780 -25.717 1.00 96.75 260 LYS A N 1
ATOM 1995 C CA . LYS A 1 260 ? 8.242 4.421 -26.684 1.00 96.75 260 LYS A CA 1
ATOM 1996 C C . LYS A 1 260 ? 8.951 3.150 -26.216 1.00 96.75 260 LYS A C 1
ATOM 1998 O O . LYS A 1 260 ? 8.994 2.864 -25.025 1.00 96.75 260 LYS A O 1
ATOM 2003 N N . ASN A 1 261 ? 9.528 2.410 -27.161 1.00 95.94 261 ASN A N 1
ATOM 2004 C CA . ASN A 1 261 ? 10.357 1.248 -26.841 1.00 95.94 261 ASN A CA 1
ATOM 2005 C C . ASN A 1 261 ? 11.747 1.716 -26.401 1.00 95.94 261 ASN A C 1
ATOM 2007 O O . ASN A 1 261 ? 12.351 2.535 -27.101 1.00 95.94 261 ASN A O 1
ATOM 2011 N N . GLY A 1 262 ? 12.240 1.155 -25.302 1.00 96.25 262 GLY A N 1
ATOM 2012 C CA . GLY A 1 262 ? 13.585 1.384 -24.780 1.00 96.25 262 GLY A CA 1
ATOM 2013 C C . GLY A 1 262 ? 14.519 0.200 -25.017 1.00 96.25 262 GLY A C 1
ATOM 2014 O O . GLY A 1 262 ? 14.224 -0.675 -25.830 1.00 96.25 262 GLY A O 1
ATOM 2015 N N . VAL A 1 263 ? 15.640 0.186 -24.310 1.00 96.94 263 VAL A N 1
ATOM 2016 C CA . VAL A 1 263 ? 16.575 -0.936 -24.224 1.00 96.94 263 VAL A CA 1
ATOM 2017 C C . VAL A 1 263 ? 16.720 -1.304 -22.755 1.00 96.94 263 VAL A C 1
ATOM 2019 O O . VAL A 1 263 ? 17.012 -0.453 -21.920 1.00 96.94 263 VAL A O 1
ATOM 2022 N N . ALA A 1 264 ? 16.474 -2.568 -22.445 1.00 95.94 264 ALA A N 1
ATOM 2023 C CA . ALA A 1 264 ? 16.692 -3.143 -21.129 1.00 95.94 264 ALA A CA 1
ATOM 2024 C C . ALA A 1 264 ? 18.116 -3.697 -21.032 1.00 95.94 264 ALA A C 1
ATOM 2026 O O . ALA A 1 264 ? 18.570 -4.365 -21.963 1.00 95.94 264 ALA A O 1
ATOM 2027 N N . TYR A 1 265 ? 18.761 -3.466 -19.894 1.00 95.94 265 TYR A N 1
ATOM 2028 C CA . TYR A 1 265 ? 20.049 -4.019 -19.490 1.00 95.94 265 TYR A CA 1
ATOM 2029 C C . TYR A 1 265 ? 19.842 -4.758 -18.166 1.00 95.94 265 TYR A C 1
ATOM 2031 O O . TYR A 1 265 ? 19.452 -4.162 -17.163 1.00 95.94 265 TYR A O 1
ATOM 2039 N N . ILE A 1 266 ? 20.042 -6.072 -18.174 1.00 94.69 266 ILE A N 1
ATOM 2040 C CA . ILE A 1 266 ? 19.888 -6.935 -17.002 1.00 94.69 266 ILE A CA 1
ATOM 2041 C C . ILE A 1 266 ? 21.280 -7.403 -16.598 1.00 94.69 266 ILE A C 1
ATOM 2043 O O . ILE A 1 266 ? 21.909 -8.177 -17.328 1.00 94.69 266 ILE A O 1
ATOM 2047 N N . TYR A 1 267 ? 21.754 -6.919 -15.454 1.00 92.88 267 TYR A N 1
ATOM 2048 C CA . TYR A 1 267 ? 23.074 -7.249 -14.936 1.00 92.88 267 TYR A CA 1
ATOM 2049 C C . TYR A 1 267 ? 23.011 -8.606 -14.230 1.00 92.88 267 TYR A C 1
ATOM 2051 O O . TYR A 1 267 ? 22.411 -8.756 -13.169 1.00 92.88 267 TYR A O 1
ATOM 2059 N N . ALA A 1 268 ? 23.603 -9.613 -14.863 1.00 92.50 268 ALA A N 1
ATOM 2060 C CA . ALA A 1 268 ? 23.708 -10.980 -14.367 1.00 92.50 268 ALA A CA 1
ATOM 2061 C C . ALA A 1 268 ? 24.948 -11.637 -14.986 1.00 92.50 268 ALA A C 1
ATOM 2063 O O . ALA A 1 268 ? 25.497 -11.122 -15.959 1.00 92.50 268 ALA A O 1
ATOM 2064 N N . ASP A 1 269 ? 25.375 -12.780 -14.450 1.00 92.00 269 ASP A N 1
ATOM 2065 C CA . ASP A 1 269 ? 26.501 -13.523 -15.017 1.00 92.00 269 ASP A CA 1
ATOM 2066 C C . ASP A 1 269 ? 26.230 -13.931 -16.485 1.00 92.00 269 ASP A C 1
ATOM 2068 O O . ASP A 1 269 ? 25.090 -14.178 -16.894 1.00 92.00 269 ASP A O 1
ATOM 2072 N N . GLU A 1 270 ? 27.288 -14.034 -17.297 1.00 91.88 270 GLU A N 1
ATOM 2073 C CA . GLU A 1 270 ? 27.191 -14.425 -18.716 1.00 91.88 270 GLU A CA 1
ATOM 2074 C C . GLU A 1 270 ? 26.563 -15.822 -18.896 1.00 91.88 270 GLU A C 1
ATOM 2076 O O . GLU A 1 270 ? 25.936 -16.105 -19.916 1.00 91.88 270 GLU A O 1
ATOM 2081 N N . ASP A 1 271 ? 26.706 -16.711 -17.909 1.00 92.44 271 ASP A N 1
ATOM 2082 C CA . ASP A 1 271 ? 26.110 -18.049 -17.912 1.00 92.44 271 ASP A CA 1
ATOM 2083 C C . ASP A 1 271 ? 24.702 -18.110 -17.290 1.00 92.44 271 ASP A C 1
ATOM 2085 O O . ASP A 1 271 ? 24.095 -19.188 -17.249 1.00 92.44 271 ASP A O 1
ATOM 2089 N N . ALA A 1 272 ? 24.156 -16.969 -16.857 1.00 92.19 272 ALA A N 1
ATOM 2090 C CA . ALA A 1 272 ? 22.770 -16.853 -16.430 1.00 92.19 272 ALA A CA 1
ATOM 2091 C C . ALA A 1 272 ? 21.807 -16.934 -17.626 1.00 92.19 272 ALA A C 1
ATOM 2093 O O . ALA A 1 272 ? 22.139 -16.608 -18.764 1.00 92.19 272 ALA A O 1
ATOM 2094 N N . TYR A 1 273 ? 20.569 -17.346 -17.357 1.00 91.75 273 TYR A N 1
ATOM 2095 C CA . TYR A 1 273 ? 19.511 -17.388 -18.360 1.00 91.75 273 TYR A CA 1
ATOM 2096 C C . TYR A 1 273 ? 18.353 -16.498 -17.928 1.00 91.75 273 TYR A C 1
ATOM 2098 O O . TYR A 1 273 ? 17.794 -16.690 -16.849 1.00 91.75 273 TYR A O 1
ATOM 2106 N N . ILE A 1 274 ? 17.959 -15.566 -18.795 1.00 93.88 274 ILE A N 1
ATOM 2107 C CA . ILE A 1 274 ? 16.869 -14.628 -18.524 1.00 93.88 274 ILE A CA 1
ATOM 2108 C C . ILE A 1 274 ? 15.623 -15.031 -19.316 1.00 93.88 274 ILE A C 1
ATOM 2110 O O . ILE A 1 274 ? 15.674 -15.224 -20.534 1.00 93.88 274 ILE A O 1
ATOM 2114 N N . TYR A 1 275 ? 14.490 -15.123 -18.622 1.00 94.81 275 TYR A N 1
ATOM 2115 C CA . TYR A 1 275 ? 13.211 -15.526 -19.197 1.00 94.81 275 TYR A CA 1
ATOM 2116 C C . TYR A 1 275 ? 12.079 -14.600 -18.757 1.00 94.81 275 TYR A C 1
ATOM 2118 O O . TYR A 1 275 ? 12.083 -14.058 -17.656 1.00 94.81 275 TYR A O 1
ATOM 2126 N N . GLU A 1 276 ? 11.066 -14.484 -19.611 1.00 94.31 276 GLU A N 1
ATOM 2127 C CA . GLU A 1 276 ? 9.764 -13.936 -19.246 1.00 94.31 276 GLU A CA 1
ATOM 2128 C C . GLU A 1 276 ? 8.987 -15.003 -18.460 1.00 94.31 276 GLU A C 1
ATOM 2130 O O . GLU A 1 276 ? 8.814 -16.137 -18.923 1.00 94.31 276 GLU A O 1
ATOM 2135 N N . VAL A 1 277 ? 8.513 -14.645 -17.269 1.00 93.12 277 VAL A N 1
ATOM 2136 C CA . VAL A 1 277 ? 7.649 -15.501 -16.449 1.00 93.12 277 VAL A CA 1
ATOM 2137 C C . VAL A 1 277 ? 6.235 -15.476 -17.026 1.00 93.12 277 VAL A C 1
ATOM 2139 O O . VAL A 1 277 ? 5.627 -14.417 -17.154 1.00 93.12 277 VAL A O 1
ATOM 2142 N N . THR A 1 278 ? 5.688 -16.645 -17.363 1.00 92.31 278 THR A N 1
ATOM 2143 C CA . THR A 1 278 ? 4.306 -16.780 -17.848 1.00 92.31 278 THR A CA 1
ATOM 2144 C C . THR A 1 278 ? 3.550 -17.855 -17.074 1.00 92.31 278 THR A C 1
ATOM 2146 O O . THR A 1 278 ? 4.152 -18.692 -16.400 1.00 92.31 278 THR A O 1
ATOM 2149 N N . ALA A 1 279 ? 2.221 -17.878 -17.213 1.00 89.56 279 ALA A N 1
ATOM 2150 C CA . ALA A 1 279 ? 1.378 -18.906 -16.601 1.00 89.56 279 ALA A CA 1
ATOM 2151 C C . ALA A 1 279 ? 1.722 -20.339 -17.063 1.00 89.56 279 ALA A C 1
ATOM 2153 O O . ALA A 1 279 ? 1.492 -21.288 -16.320 1.00 89.56 279 ALA A O 1
ATOM 2154 N N . ASP A 1 280 ? 2.295 -20.490 -18.263 1.00 91.75 280 ASP A N 1
ATOM 2155 C CA . ASP A 1 280 ? 2.689 -21.781 -18.841 1.00 91.75 280 ASP A CA 1
ATOM 2156 C C . ASP A 1 280 ? 4.172 -22.130 -18.579 1.00 91.75 280 ASP A C 1
ATOM 2158 O O . ASP A 1 280 ? 4.664 -23.151 -19.065 1.00 91.75 280 ASP A O 1
ATOM 2162 N N . GLY A 1 281 ? 4.893 -21.291 -17.825 1.00 92.62 281 GLY A N 1
ATOM 2163 C CA . GLY A 1 281 ? 6.312 -21.457 -17.506 1.00 92.62 281 GLY A CA 1
ATOM 2164 C C . GLY A 1 281 ? 7.205 -20.340 -18.056 1.00 92.62 281 GLY A C 1
ATOM 2165 O O . GLY A 1 281 ? 6.742 -19.270 -18.455 1.00 92.62 281 GLY A O 1
ATOM 2166 N N . ALA A 1 282 ? 8.512 -20.588 -18.042 1.00 94.50 282 ALA A N 1
ATOM 2167 C CA . ALA A 1 282 ? 9.540 -19.688 -18.546 1.00 94.50 282 ALA A CA 1
ATOM 2168 C C . ALA A 1 282 ? 9.504 -19.605 -20.079 1.00 94.50 282 ALA A C 1
ATOM 2170 O O . ALA A 1 282 ? 9.505 -20.625 -20.776 1.00 94.50 282 ALA A O 1
ATOM 2171 N N . LYS A 1 283 ? 9.499 -18.381 -20.606 1.00 95.81 283 LYS A N 1
ATOM 2172 C CA . LYS A 1 283 ? 9.451 -18.089 -22.040 1.00 95.81 283 LYS A CA 1
ATOM 2173 C C . LYS A 1 283 ? 10.669 -17.275 -22.460 1.00 95.81 283 LYS A C 1
ATOM 2175 O O . LYS A 1 283 ? 11.026 -16.292 -21.822 1.00 95.81 283 LYS A O 1
ATOM 2180 N N . GLU A 1 284 ? 11.301 -17.680 -23.557 1.00 94.75 284 GLU A N 1
ATOM 2181 C CA . GLU A 1 284 ? 12.455 -16.968 -24.114 1.00 94.75 284 GLU A CA 1
ATOM 2182 C C . GLU A 1 284 ? 12.083 -15.544 -24.553 1.00 94.75 284 GLU A C 1
ATOM 2184 O O . GLU A 1 284 ? 11.098 -15.325 -25.273 1.00 94.75 284 GLU A O 1
ATOM 2189 N N . ILE A 1 285 ? 12.919 -14.581 -24.165 1.00 94.69 285 ILE A N 1
ATOM 2190 C CA . ILE A 1 285 ? 12.784 -13.180 -24.560 1.00 94.69 285 ILE A CA 1
ATOM 2191 C C . ILE A 1 285 ? 13.387 -13.003 -25.955 1.00 94.69 285 ILE A C 1
ATOM 2193 O O . ILE A 1 285 ? 14.561 -13.281 -26.209 1.00 94.69 285 ILE A O 1
ATOM 2197 N N . LYS A 1 286 ? 12.577 -12.528 -26.903 1.00 93.38 286 LYS A N 1
ATOM 2198 C CA . LYS A 1 286 ? 13.030 -12.332 -28.285 1.00 93.38 286 LYS A CA 1
ATOM 2199 C C . LYS A 1 286 ? 14.041 -11.194 -28.367 1.00 93.38 286 LYS A C 1
ATOM 2201 O O . LYS A 1 286 ? 13.739 -10.075 -27.982 1.00 93.38 286 LYS A O 1
ATOM 2206 N N . GLY A 1 287 ? 15.188 -11.470 -28.983 1.00 92.50 287 GLY A N 1
ATOM 2207 C CA . GLY A 1 287 ? 16.234 -10.466 -29.193 1.00 92.50 287 GLY A CA 1
ATOM 2208 C C . GLY A 1 287 ? 17.145 -10.250 -27.987 1.00 92.50 287 GLY A C 1
ATOM 2209 O O . GLY A 1 287 ? 18.022 -9.396 -28.074 1.00 92.50 287 GLY A O 1
ATOM 2210 N N . LEU A 1 288 ? 16.967 -11.036 -26.920 1.00 95.88 288 LEU A N 1
ATOM 2211 C CA . LEU A 1 288 ? 17.877 -11.077 -25.786 1.00 95.88 288 LEU A CA 1
ATOM 2212 C C . LEU A 1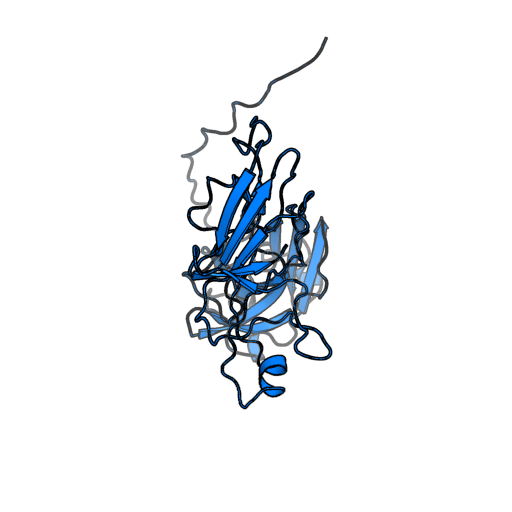 288 ? 19.270 -11.537 -26.232 1.00 95.88 288 LEU A C 1
ATOM 2214 O O . LEU A 1 288 ? 19.407 -12.557 -26.914 1.00 95.88 288 LEU A O 1
ATOM 2218 N N . LYS A 1 289 ? 20.297 -10.778 -25.860 1.00 95.81 289 LYS A N 1
ATOM 2219 C CA . LYS A 1 289 ? 21.701 -11.069 -26.171 1.00 95.81 289 LYS A CA 1
ATOM 2220 C C . LYS A 1 289 ? 22.616 -10.579 -25.057 1.00 95.81 289 LYS A C 1
ATOM 2222 O O . LYS A 1 289 ? 22.339 -9.548 -24.454 1.00 95.81 289 LYS A O 1
ATOM 2227 N N . TRP A 1 290 ? 23.718 -11.283 -24.837 1.00 96.19 290 TRP A N 1
ATOM 2228 C CA . TRP A 1 290 ? 24.812 -10.775 -24.017 1.00 96.19 290 TRP A CA 1
ATOM 2229 C C . TRP A 1 290 ? 25.482 -9.582 -24.712 1.00 96.19 290 TRP A C 1
ATOM 2231 O O . TRP A 1 290 ? 25.707 -9.618 -25.928 1.00 96.19 290 TRP A O 1
ATOM 2241 N N . ASP A 1 291 ? 25.759 -8.526 -23.956 1.00 94.75 291 ASP A N 1
ATOM 2242 C CA . ASP A 1 291 ? 26.487 -7.342 -24.399 1.00 94.75 291 ASP A CA 1
ATOM 2243 C C . ASP A 1 291 ? 27.785 -7.211 -23.591 1.00 94.75 291 ASP A C 1
ATOM 2245 O O . ASP A 1 291 ? 27.760 -6.869 -22.412 1.00 94.75 291 ASP A O 1
ATOM 2249 N N . GLU A 1 292 ? 28.920 -7.533 -24.222 1.00 93.50 292 GLU A N 1
ATOM 2250 C CA . GLU A 1 292 ? 30.238 -7.556 -23.568 1.00 93.50 292 GLU A CA 1
ATOM 2251 C C . GLU A 1 292 ? 30.689 -6.170 -23.088 1.00 93.50 292 GLU A C 1
ATOM 2253 O O . GLU A 1 292 ? 31.428 -6.083 -22.111 1.00 93.50 292 GLU A O 1
ATOM 2258 N N . ASP A 1 293 ? 30.256 -5.092 -23.752 1.00 93.69 293 ASP A N 1
ATOM 2259 C CA . ASP A 1 293 ? 30.670 -3.730 -23.396 1.00 93.69 293 ASP A CA 1
ATOM 2260 C C . ASP A 1 293 ? 29.979 -3.247 -22.110 1.00 93.69 293 ASP A C 1
ATOM 2262 O O . ASP A 1 293 ? 30.544 -2.444 -21.364 1.00 93.69 293 ASP A O 1
ATOM 2266 N N . TYR A 1 294 ? 28.767 -3.747 -21.856 1.00 92.31 294 TYR A N 1
ATOM 2267 C CA . TYR A 1 294 ? 27.958 -3.426 -20.678 1.00 92.31 294 TYR A CA 1
ATOM 2268 C C . TYR A 1 294 ? 27.986 -4.524 -19.608 1.00 92.31 294 TYR A C 1
ATOM 2270 O O . TYR A 1 294 ? 27.446 -4.311 -18.527 1.00 92.31 294 TYR A O 1
ATOM 2278 N N . GLU A 1 295 ? 28.593 -5.681 -19.899 1.00 94.25 295 GLU A N 1
ATOM 2279 C CA . GLU A 1 295 ? 28.567 -6.882 -19.049 1.00 94.25 295 GLU A CA 1
ATOM 2280 C C . GLU A 1 295 ? 27.129 -7.231 -18.598 1.00 94.25 295 GLU A C 1
ATOM 2282 O O . GLU A 1 295 ? 26.866 -7.498 -17.425 1.00 94.25 295 GLU A O 1
ATOM 2287 N N . ALA A 1 296 ? 26.178 -7.183 -19.543 1.00 95.50 296 ALA A N 1
ATOM 2288 C CA . ALA A 1 296 ? 24.748 -7.332 -19.266 1.00 95.50 296 ALA A CA 1
ATOM 2289 C C . ALA A 1 296 ? 23.982 -8.063 -20.379 1.00 95.50 296 ALA A C 1
ATOM 2291 O O . ALA A 1 296 ? 24.338 -8.029 -21.561 1.00 95.50 296 ALA A O 1
ATOM 2292 N N . TRP A 1 297 ? 22.849 -8.666 -20.016 1.00 96.12 297 TRP A N 1
ATOM 2293 C CA . TRP A 1 297 ? 21.871 -9.181 -20.971 1.00 96.12 297 TRP A CA 1
ATOM 2294 C C . TRP A 1 297 ? 20.965 -8.054 -21.470 1.00 96.12 297 TRP A C 1
ATOM 2296 O O . TRP A 1 297 ? 20.316 -7.375 -20.677 1.00 96.12 297 TRP A O 1
ATOM 2306 N N . THR A 1 298 ? 20.883 -7.870 -22.789 1.00 96.38 298 THR 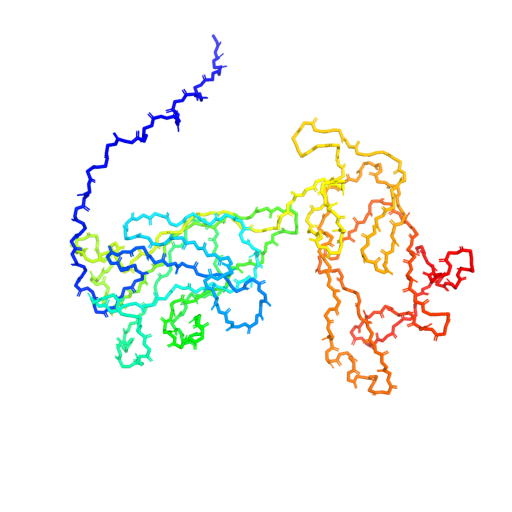A N 1
ATOM 2307 C CA . THR A 1 298 ? 20.179 -6.741 -23.410 1.00 96.38 298 THR A CA 1
ATOM 2308 C C . THR A 1 298 ? 19.072 -7.165 -24.362 1.00 96.38 298 THR A C 1
ATOM 2310 O O . THR A 1 298 ? 19.222 -8.123 -25.125 1.00 96.38 298 THR A O 1
ATOM 2313 N N . PHE A 1 299 ? 17.956 -6.434 -24.346 1.00 95.62 299 PHE A N 1
ATOM 2314 C CA . PHE A 1 299 ? 16.863 -6.569 -25.316 1.00 95.62 299 PHE A CA 1
ATOM 2315 C C . PHE A 1 299 ? 16.080 -5.255 -25.467 1.00 95.62 299 PHE A C 1
ATOM 2317 O O . PHE A 1 299 ? 16.265 -4.317 -24.696 1.00 95.62 299 PHE A O 1
ATOM 2324 N N . LYS A 1 300 ? 15.219 -5.180 -26.488 1.00 93.38 300 LYS A N 1
ATOM 2325 C CA . LYS A 1 300 ? 14.403 -4.008 -26.837 1.00 93.38 300 LYS A CA 1
ATOM 2326 C C . LYS A 1 300 ? 12.916 -4.340 -26.872 1.00 93.38 300 LYS A C 1
ATOM 2328 O O . LYS A 1 300 ? 12.597 -5.441 -27.373 1.00 93.38 300 LYS A O 1
#